Protein AF-W0FL57-F1 (afdb_monomer_lite)

Sequence (196 aa):
MKKQDIRNAYTAKVKELLNQGYTIYPDSMGGSQGEIAHIDLTDGKDIYRVLLNRDHRWERNEDGYIGDTITLTVGKAAPDTRIFGNWDDLVWNNRLEPCFQIEWAVLGKGRDPWYTDLEEGRRCQRIQFERYRRRNAGAHENASDALKSAALKWLKKQPKMKTCKLEDIETMIRVWSDAGKRHYEIVAKGKRYTIR

Organism: NCBI:txid1393469

pLDDT: mean 88.27, std 9.26, range [54.12, 98.56]

Structure (mmCIF, N/CA/C/O backbone):
data_AF-W0FL57-F1
#
_entry.id   AF-W0FL57-F1
#
loop_
_atom_site.group_PDB
_atom_site.id
_atom_site.type_symbol
_atom_site.label_atom_id
_atom_site.label_alt_id
_atom_site.label_comp_id
_atom_site.label_asym_id
_atom_site.label_entity_id
_atom_site.label_seq_id
_atom_site.pdbx_PDB_ins_code
_atom_site.Cartn_x
_atom_site.Cartn_y
_atom_site.Cartn_z
_atom_site.occupancy
_atom_site.B_iso_or_equiv
_atom_site.auth_seq_id
_atom_site.auth_comp_id
_atom_site.auth_asym_id
_atom_site.auth_atom_id
_atom_site.pdbx_PDB_model_num
ATOM 1 N N . MET A 1 1 ? 1.591 13.894 -1.048 1.00 93.88 1 MET A N 1
ATOM 2 C CA . MET A 1 1 ? 1.292 13.629 0.378 1.00 93.88 1 MET A CA 1
ATOM 3 C C . MET A 1 1 ? 2.558 13.237 1.132 1.00 93.88 1 MET A C 1
ATOM 5 O O . MET A 1 1 ? 3.493 12.696 0.542 1.00 93.88 1 MET A O 1
ATOM 9 N N . LYS A 1 2 ? 2.600 13.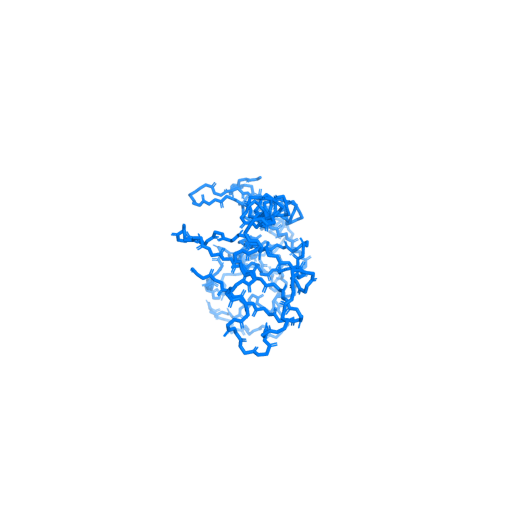507 2.435 1.00 94.25 2 LYS A N 1
ATOM 10 C CA . LYS A 1 2 ? 3.637 13.084 3.382 1.00 94.25 2 LYS A CA 1
ATOM 11 C C . LYS A 1 2 ? 3.087 12.019 4.331 1.00 94.25 2 LYS A C 1
ATOM 13 O O . LYS A 1 2 ? 1.884 11.797 4.421 1.00 94.25 2 LYS A O 1
ATOM 18 N N . LYS A 1 3 ? 3.980 11.380 5.094 1.00 93.56 3 LYS A N 1
ATOM 19 C CA . LYS A 1 3 ? 3.616 10.338 6.073 1.00 93.56 3 LYS A CA 1
ATOM 20 C C . LYS A 1 3 ? 2.554 10.812 7.078 1.00 93.56 3 LYS A C 1
ATOM 22 O O . LYS A 1 3 ? 1.743 10.010 7.531 1.00 93.56 3 LYS A O 1
ATOM 27 N N . GLN A 1 4 ? 2.557 12.102 7.423 1.00 95.62 4 GLN A N 1
ATOM 28 C CA . GLN A 1 4 ? 1.571 12.674 8.337 1.00 95.62 4 GLN A CA 1
ATOM 29 C C . GLN A 1 4 ? 0.150 12.672 7.758 1.00 95.62 4 GLN A C 1
ATOM 31 O O . GLN A 1 4 ? -0.790 12.435 8.507 1.00 95.62 4 GLN A O 1
ATOM 36 N N . ASP A 1 5 ? -0.013 12.832 6.445 1.00 97.12 5 ASP A N 1
ATOM 37 C CA . ASP A 1 5 ? -1.334 12.801 5.808 1.00 97.12 5 ASP A CA 1
ATOM 38 C C . ASP A 1 5 ? -1.970 11.409 5.930 1.00 97.12 5 ASP A C 1
ATOM 40 O O . ASP A 1 5 ? -3.141 11.285 6.275 1.00 97.12 5 ASP A O 1
ATOM 44 N N . ILE A 1 6 ? -1.171 10.350 5.751 1.00 97.31 6 ILE A N 1
ATOM 45 C CA . ILE A 1 6 ? -1.614 8.958 5.939 1.00 97.31 6 ILE A CA 1
ATOM 46 C C . ILE A 1 6 ? -2.000 8.704 7.402 1.00 97.31 6 ILE A C 1
ATOM 48 O O . ILE A 1 6 ? -3.034 8.097 7.673 1.00 97.31 6 ILE A O 1
ATOM 52 N N . ARG A 1 7 ? -1.210 9.206 8.365 1.00 97.38 7 ARG A N 1
ATOM 53 C CA . ARG A 1 7 ? -1.544 9.109 9.800 1.00 97.38 7 ARG A CA 1
ATOM 54 C C . ARG A 1 7 ? -2.865 9.801 10.121 1.00 97.38 7 ARG A C 1
ATOM 56 O O . ARG A 1 7 ? -3.662 9.264 10.890 1.00 97.38 7 ARG A O 1
ATOM 63 N N . ASN A 1 8 ? -3.096 10.971 9.533 1.00 98.19 8 ASN A N 1
ATOM 64 C CA . ASN A 1 8 ? -4.337 11.715 9.706 1.00 98.19 8 ASN A CA 1
ATOM 65 C C . ASN A 1 8 ? -5.521 10.937 9.112 1.00 98.19 8 ASN A C 1
ATOM 67 O O . ASN A 1 8 ? -6.537 10.807 9.786 1.00 98.19 8 ASN A O 1
ATOM 71 N N . ALA A 1 9 ? -5.372 10.359 7.913 1.00 98.19 9 ALA A N 1
ATOM 72 C CA . ALA A 1 9 ? -6.402 9.531 7.280 1.00 98.19 9 ALA A CA 1
ATOM 73 C C . ALA A 1 9 ? -6.749 8.287 8.117 1.00 98.19 9 ALA A C 1
ATOM 75 O O . ALA A 1 9 ? -7.925 8.022 8.366 1.00 98.19 9 ALA A O 1
ATOM 76 N N . TYR A 1 10 ? -5.734 7.575 8.618 1.00 98.38 10 TYR A N 1
ATOM 77 C CA . TYR A 1 10 ? -5.914 6.429 9.514 1.00 98.38 10 TYR A CA 1
ATOM 78 C C . TYR A 1 10 ? -6.664 6.829 10.791 1.00 98.38 10 TYR A C 1
ATOM 80 O O . TYR A 1 10 ? -7.699 6.257 11.124 1.00 98.38 10 TYR A O 1
ATOM 88 N N . THR A 1 11 ? -6.194 7.884 11.463 1.00 98.50 11 THR A N 1
ATOM 89 C CA . THR A 1 11 ? -6.810 8.393 12.699 1.00 98.50 11 THR A CA 1
ATOM 90 C C . THR A 1 11 ? -8.252 8.843 12.467 1.00 98.50 11 THR A C 1
ATOM 92 O O . THR A 1 11 ? -9.109 8.621 13.317 1.00 98.50 11 THR A O 1
ATOM 95 N N . ALA A 1 12 ? -8.535 9.473 11.325 1.00 98.44 12 ALA A N 1
ATOM 96 C CA . ALA A 1 12 ? -9.874 9.926 10.976 1.00 98.44 12 ALA A CA 1
ATOM 97 C C . ALA A 1 12 ? -10.853 8.755 10.819 1.00 98.44 12 ALA A C 1
ATOM 99 O O . ALA A 1 12 ? -11.955 8.837 11.351 1.00 98.44 12 ALA A O 1
ATOM 100 N N . LYS A 1 13 ? -10.448 7.652 10.169 1.00 98.19 13 LYS A N 1
ATOM 101 C CA . LYS A 1 13 ? -11.296 6.452 10.053 1.00 98.19 13 LYS A CA 1
ATOM 102 C C . LYS A 1 13 ? -11.574 5.793 11.401 1.00 98.19 13 LYS A C 1
ATOM 104 O O . LYS A 1 13 ? -12.709 5.415 11.663 1.00 98.19 13 LYS A O 1
ATOM 109 N N . VAL A 1 14 ? -10.574 5.717 12.280 1.00 98.31 14 VAL A N 1
ATOM 110 C CA . VAL A 1 14 ? -10.774 5.202 13.646 1.00 98.31 14 VAL A CA 1
ATOM 111 C C . VAL A 1 14 ? -11.763 6.088 14.411 1.00 98.31 14 VAL A C 1
ATOM 113 O O . VAL A 1 14 ? -12.727 5.588 14.980 1.00 98.31 14 VAL A O 1
ATOM 116 N N . LYS A 1 15 ? -11.571 7.415 14.380 1.00 98.56 15 LYS A N 1
ATOM 117 C CA . LYS A 1 15 ? -12.479 8.374 15.032 1.00 98.56 15 LYS A CA 1
ATOM 118 C C . LYS A 1 15 ? -13.904 8.294 14.499 1.00 98.56 15 LYS A C 1
ATOM 120 O O . LYS A 1 15 ? -14.840 8.433 15.273 1.00 98.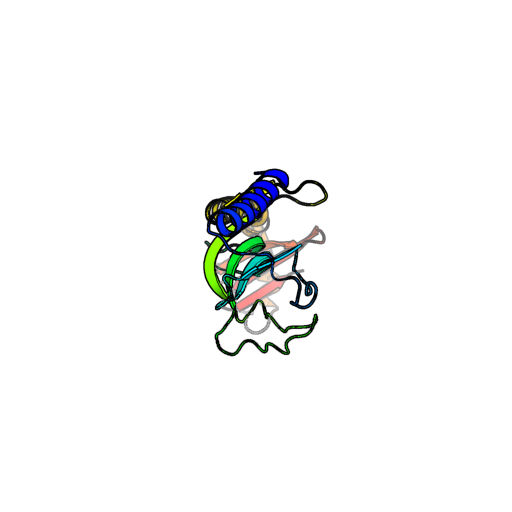56 15 LYS A O 1
ATOM 125 N N . GLU A 1 16 ? -14.069 8.095 13.199 1.00 98.31 16 GLU A N 1
ATOM 126 C CA . GLU A 1 16 ? -15.383 7.943 12.586 1.00 98.31 16 GLU A CA 1
ATOM 127 C C . GLU A 1 16 ? -16.149 6.753 13.167 1.00 98.31 16 GLU A C 1
ATOM 129 O O . GLU A 1 16 ? -17.287 6.937 13.588 1.00 98.31 16 GLU A O 1
ATOM 134 N N . LEU A 1 17 ? -15.524 5.576 13.264 1.00 98.19 17 LEU A N 1
ATOM 135 C CA . LEU A 1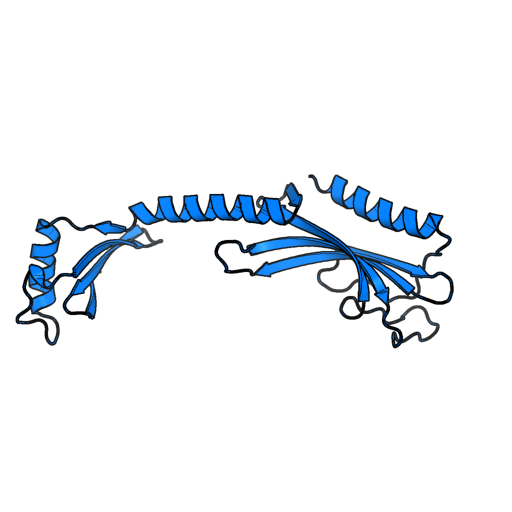 17 ? -16.160 4.393 13.854 1.00 98.19 17 LEU A CA 1
ATOM 136 C C . LEU A 1 17 ? -16.452 4.588 15.347 1.00 98.19 17 LEU A C 1
ATOM 138 O O . LEU A 1 17 ? -17.547 4.276 15.806 1.00 98.19 17 LEU A O 1
ATOM 142 N N . LEU A 1 18 ? -15.523 5.185 16.099 1.00 98.44 18 LEU A N 1
ATOM 143 C CA . LEU A 1 18 ? -15.759 5.515 17.510 1.00 98.44 18 LEU A CA 1
ATOM 144 C C . LEU A 1 18 ? -16.961 6.463 17.681 1.00 98.44 18 LEU A C 1
ATOM 146 O O . LEU A 1 18 ? -17.804 6.249 18.548 1.00 98.44 18 LEU A O 1
ATOM 150 N N . ASN A 1 19 ? -17.090 7.479 16.822 1.00 98.38 19 ASN A N 1
ATOM 151 C CA . ASN A 1 19 ? -18.228 8.404 16.839 1.00 98.38 19 ASN A CA 1
ATOM 152 C C . ASN A 1 19 ? -19.553 7.735 16.435 1.00 98.38 19 ASN A C 1
ATOM 154 O O . ASN A 1 19 ? -20.616 8.238 16.792 1.00 98.38 19 ASN A O 1
ATOM 158 N N . GLN A 1 20 ? -19.503 6.619 15.702 1.00 97.75 20 GLN A N 1
ATOM 159 C CA . GLN A 1 20 ? -20.671 5.791 15.381 1.00 97.75 20 GLN A CA 1
ATOM 160 C C . GLN A 1 20 ? -21.078 4.859 16.536 1.00 97.75 20 GLN A C 1
ATOM 162 O O . GLN A 1 20 ? -22.082 4.162 16.421 1.00 97.75 20 GLN A O 1
ATOM 167 N N . GLY A 1 21 ? -20.341 4.860 17.652 1.00 97.88 21 GLY A N 1
ATOM 168 C CA . GLY A 1 21 ? -20.656 4.077 18.849 1.00 97.88 21 GLY A CA 1
ATOM 169 C C . GLY A 1 21 ? -19.915 2.746 18.957 1.00 97.88 21 GLY A C 1
ATOM 170 O O . GLY A 1 21 ? -20.159 2.009 19.910 1.00 97.88 21 GLY A O 1
ATOM 171 N N . TYR A 1 22 ? -18.998 2.441 18.034 1.00 98.19 22 TYR A N 1
ATOM 172 C CA . TYR A 1 22 ? -18.126 1.278 18.179 1.00 98.19 22 TYR A CA 1
ATOM 173 C C . TYR A 1 22 ? -17.157 1.481 19.349 1.00 98.19 22 TYR A C 1
ATOM 175 O O . TYR A 1 22 ? -16.628 2.575 19.559 1.00 98.19 22 TYR A O 1
ATOM 183 N N . THR A 1 23 ? -16.864 0.411 20.079 1.00 97.81 23 THR A N 1
ATOM 184 C CA . THR A 1 23 ? -15.842 0.388 21.132 1.00 97.81 23 THR A CA 1
ATOM 185 C C . THR A 1 23 ? -14.594 -0.332 20.648 1.00 97.81 23 THR A C 1
ATOM 187 O O . THR A 1 23 ? -14.685 -1.232 19.818 1.00 97.81 23 THR A O 1
ATOM 190 N N . ILE A 1 24 ? -13.424 0.037 21.174 1.00 96.62 24 ILE A N 1
ATOM 191 C CA . ILE A 1 24 ? -12.174 -0.676 20.876 1.00 96.62 24 ILE A CA 1
ATOM 192 C C . ILE A 1 24 ? -12.311 -2.135 21.329 1.00 96.62 24 ILE A C 1
ATOM 194 O O . ILE A 1 24 ? -12.758 -2.388 22.445 1.00 96.62 24 ILE A O 1
ATOM 198 N N . TYR A 1 25 ? -11.906 -3.057 20.458 1.00 94.50 25 TYR A N 1
ATOM 199 C CA . TYR A 1 25 ? -11.821 -4.492 20.699 1.00 94.50 25 TYR A CA 1
ATOM 200 C C . TYR A 1 25 ? -10.343 -4.884 20.860 1.00 94.50 25 TYR A C 1
ATOM 202 O O . TYR A 1 25 ? -9.656 -5.105 19.864 1.00 94.50 25 TYR A O 1
ATOM 210 N N . PRO A 1 26 ? -9.801 -4.888 22.089 1.00 91.88 26 PRO A N 1
ATOM 211 C CA . PRO A 1 26 ? -8.380 -5.141 22.326 1.00 91.88 26 PRO A CA 1
ATOM 212 C C . PRO A 1 26 ? -8.015 -6.633 22.337 1.00 91.88 26 PRO A C 1
ATOM 214 O O . PRO A 1 26 ? -6.836 -6.952 22.452 1.00 91.88 26 PRO A O 1
ATOM 217 N N . ASP A 1 27 ? -9.003 -7.522 22.234 1.00 91.31 27 ASP A N 1
ATOM 218 C CA . ASP A 1 27 ? -8.848 -8.967 22.435 1.00 91.31 27 ASP A CA 1
ATOM 219 C C . ASP A 1 27 ? -8.216 -9.666 21.220 1.00 91.31 27 ASP A C 1
ATOM 221 O O . ASP A 1 27 ? -7.883 -10.844 21.283 1.00 91.31 27 ASP A O 1
ATOM 225 N N . SER A 1 28 ? -8.037 -8.961 20.098 1.00 87.50 28 SER A N 1
ATOM 226 C CA . SER A 1 28 ? -7.387 -9.505 18.907 1.00 87.50 28 SER A CA 1
ATOM 227 C C . SER A 1 28 ? -5.875 -9.651 19.091 1.00 87.50 28 SER A C 1
ATOM 229 O O . SER A 1 28 ? -5.225 -8.759 19.639 1.00 87.50 28 SER A O 1
ATOM 231 N N . MET A 1 29 ? -5.289 -10.699 18.508 1.00 85.75 29 MET A N 1
ATOM 232 C CA . MET A 1 29 ? -3.834 -10.863 18.450 1.00 85.75 29 MET A CA 1
ATOM 233 C C . MET A 1 29 ? -3.098 -9.621 17.917 1.00 85.75 29 MET A C 1
ATOM 235 O O . MET A 1 29 ? -3.583 -8.898 17.043 1.00 85.75 29 MET A O 1
ATOM 239 N N . GLY A 1 30 ? -1.860 -9.447 18.388 1.00 82.06 30 GLY A N 1
ATOM 240 C CA . GLY A 1 30 ? -0.948 -8.403 17.925 1.00 82.06 30 GLY A CA 1
ATOM 241 C C . GLY A 1 30 ? -0.609 -8.475 16.430 1.00 82.06 30 GLY A C 1
ATOM 242 O O . GLY A 1 30 ? -0.894 -9.450 15.734 1.00 82.06 30 GLY A O 1
ATOM 243 N N . GLY A 1 31 ? 0.019 -7.407 15.932 1.00 79.88 31 GLY A N 1
ATOM 244 C CA . GLY A 1 31 ? 0.239 -7.221 14.498 1.00 79.88 31 GLY A CA 1
ATOM 245 C C . GLY A 1 31 ? 1.106 -8.295 13.837 1.00 79.88 31 GLY A C 1
ATOM 246 O O . GLY A 1 31 ? 2.078 -8.790 14.412 1.00 79.88 31 GLY A O 1
ATOM 247 N N . SER A 1 32 ? 0.763 -8.623 12.592 1.00 81.25 32 SER A N 1
ATOM 248 C CA . SER A 1 32 ? 1.501 -9.550 11.731 1.00 81.25 32 SER A CA 1
ATOM 249 C C . SER A 1 32 ? 2.510 -8.842 10.809 1.00 81.25 32 SER A C 1
ATOM 251 O O . SER A 1 32 ? 2.545 -7.616 10.685 1.00 81.25 32 SER A O 1
ATOM 253 N N . GLN A 1 33 ? 3.388 -9.613 10.159 1.00 77.00 33 GLN A N 1
ATOM 254 C CA . GLN A 1 33 ? 4.420 -9.068 9.273 1.00 77.00 33 GLN A CA 1
ATOM 255 C C . GLN A 1 33 ? 3.806 -8.297 8.091 1.00 77.00 33 GLN A C 1
ATOM 257 O O . GLN A 1 33 ? 2.973 -8.824 7.362 1.00 77.00 33 GLN A O 1
ATOM 262 N N . GLY A 1 34 ? 4.288 -7.070 7.866 1.00 80.81 34 GLY A N 1
ATOM 263 C CA . GLY A 1 34 ? 3.798 -6.168 6.812 1.00 80.81 34 GLY A CA 1
ATOM 264 C C . GLY A 1 34 ? 2.825 -5.111 7.332 1.00 80.81 34 GLY A C 1
ATOM 265 O O . GLY A 1 34 ? 2.770 -4.008 6.779 1.00 80.81 34 GLY A O 1
ATOM 266 N N . GLU A 1 35 ? 2.163 -5.386 8.458 1.00 92.31 35 GLU A N 1
ATOM 267 C CA . GLU A 1 35 ? 1.302 -4.411 9.113 1.00 92.31 35 GLU A CA 1
ATOM 268 C C . GLU A 1 35 ? 2.107 -3.218 9.624 1.00 92.31 35 GLU A C 1
ATOM 270 O O . GLU A 1 35 ? 3.168 -3.349 10.239 1.00 92.31 35 GLU A O 1
ATOM 275 N N . ILE A 1 36 ? 1.573 -2.025 9.381 1.00 94.69 36 ILE A N 1
ATOM 276 C CA . ILE A 1 36 ? 2.069 -0.795 9.995 1.00 94.69 36 ILE A CA 1
ATOM 277 C C . ILE A 1 36 ? 1.322 -0.544 11.303 1.00 94.69 36 ILE A C 1
ATOM 279 O O . ILE A 1 36 ? 1.940 -0.147 12.289 1.00 94.69 36 ILE A O 1
ATOM 283 N N . ALA A 1 37 ? 0.001 -0.722 11.289 1.00 95.44 37 ALA A N 1
ATOM 284 C CA . ALA A 1 37 ? -0.869 -0.595 12.450 1.00 95.44 37 ALA A CA 1
ATOM 285 C C . ALA A 1 37 ? -2.225 -1.247 12.162 1.00 95.44 37 ALA A C 1
ATOM 287 O O . ALA A 1 37 ? -2.679 -1.232 11.017 1.00 95.44 37 ALA A O 1
ATOM 288 N N . HIS A 1 38 ? -2.901 -1.720 13.202 1.00 95.88 38 HIS A N 1
ATOM 289 C CA . HIS A 1 38 ? -4.331 -1.987 13.156 1.00 95.88 38 HIS A CA 1
ATOM 290 C C . HIS A 1 38 ? -4.998 -1.563 14.470 1.00 95.88 38 HIS A C 1
ATOM 292 O O . HIS A 1 38 ? -4.329 -1.429 15.497 1.00 95.88 38 HIS A O 1
ATOM 298 N N . ILE A 1 39 ? -6.305 -1.315 14.417 1.00 96.06 39 ILE A N 1
ATOM 299 C CA . ILE A 1 39 ? -7.190 -1.178 15.577 1.00 96.06 39 ILE A CA 1
ATOM 300 C C . ILE A 1 39 ? -8.473 -1.925 15.240 1.00 96.06 39 ILE A C 1
ATOM 302 O O . ILE A 1 39 ? -9.093 -1.641 14.210 1.00 96.06 39 ILE A O 1
ATOM 306 N N . ASP A 1 40 ? -8.871 -2.823 16.130 1.00 95.94 40 ASP A N 1
ATOM 307 C CA . ASP A 1 40 ? -10.136 -3.534 16.030 1.00 95.94 40 ASP A CA 1
ATOM 308 C C . ASP A 1 40 ? -11.188 -2.829 16.874 1.00 95.94 40 ASP A C 1
ATOM 310 O O . ASP A 1 40 ? -10.905 -2.295 17.951 1.00 95.94 40 ASP A O 1
ATOM 314 N N . LEU A 1 41 ? -12.404 -2.770 16.346 1.00 97.00 41 LEU A N 1
ATOM 315 C CA . LEU A 1 41 ? -13.552 -2.154 16.986 1.00 97.00 41 LEU A CA 1
ATOM 316 C C . LEU A 1 41 ? -14.772 -3.062 16.855 1.00 97.00 41 LEU A C 1
ATOM 318 O O . LEU A 1 41 ? -14.899 -3.798 15.881 1.00 97.00 41 LEU A O 1
ATOM 322 N N . THR A 1 42 ? -15.692 -2.981 17.808 1.00 95.44 42 THR A N 1
ATOM 323 C CA . THR A 1 42 ? -16.929 -3.764 17.802 1.00 95.44 42 THR A CA 1
ATOM 324 C C . THR A 1 42 ? -18.131 -2.931 18.227 1.00 95.44 42 THR A C 1
ATOM 326 O O . THR A 1 42 ? -18.005 -1.995 19.015 1.00 95.44 42 THR A O 1
ATOM 329 N N . ASP A 1 43 ? -19.299 -3.278 17.700 1.00 95.19 43 ASP A N 1
ATOM 330 C CA . ASP A 1 43 ? -20.613 -2.813 18.156 1.00 95.19 43 ASP A CA 1
ATOM 331 C C . ASP A 1 43 ? -21.287 -3.828 19.110 1.00 95.19 43 ASP A C 1
ATOM 333 O O . ASP A 1 43 ? -22.468 -3.704 19.437 1.00 95.19 43 ASP A O 1
ATOM 337 N N . GLY A 1 44 ? -20.545 -4.859 19.533 1.00 91.56 44 GLY A N 1
ATOM 338 C CA . GLY A 1 44 ? -21.030 -5.993 20.320 1.00 91.56 44 GLY A CA 1
ATOM 339 C C . GLY A 1 44 ? -21.575 -7.157 19.485 1.00 91.56 44 GLY A C 1
ATOM 340 O O . GLY A 1 44 ? -21.944 -8.180 20.060 1.00 91.56 44 GLY A O 1
ATOM 341 N N . LYS A 1 45 ? -21.637 -7.029 18.153 1.00 91.19 45 LYS A N 1
ATOM 342 C CA . LYS A 1 45 ? -22.071 -8.094 17.232 1.00 91.19 45 LYS A CA 1
ATOM 343 C C . LYS A 1 45 ? -20.981 -8.462 16.241 1.00 91.19 45 LYS A C 1
ATOM 345 O O . LYS A 1 45 ? -20.669 -9.637 16.084 1.00 91.19 45 LYS A O 1
ATOM 350 N N . ASP A 1 46 ? -20.422 -7.456 15.584 1.00 93.31 46 ASP A N 1
ATOM 351 C CA . ASP A 1 46 ? -19.420 -7.605 14.542 1.00 93.31 46 ASP A CA 1
ATOM 352 C C . ASP A 1 46 ? -18.098 -6.970 14.980 1.00 93.31 46 ASP A C 1
ATOM 354 O O . ASP A 1 46 ? -18.070 -6.021 15.768 1.00 93.31 46 ASP A O 1
ATOM 358 N N . ILE A 1 47 ? -16.989 -7.480 14.445 1.00 95.00 47 ILE A N 1
ATOM 359 C CA . ILE A 1 47 ? -15.663 -6.879 14.612 1.00 95.00 47 ILE A CA 1
ATOM 360 C C . ILE A 1 47 ? -15.262 -6.233 13.291 1.00 95.00 47 ILE A C 1
ATOM 362 O O . ILE A 1 47 ? -15.303 -6.865 12.236 1.00 95.00 47 ILE A O 1
ATOM 366 N N . TYR A 1 48 ? -14.849 -4.976 13.357 1.00 96.81 48 TYR A N 1
ATOM 367 C CA . TYR A 1 48 ? -14.291 -4.220 12.250 1.00 96.81 48 TYR A CA 1
ATOM 368 C C . TYR A 1 48 ? -12.836 -3.893 12.545 1.00 96.81 48 TYR A C 1
ATOM 370 O O . TYR A 1 48 ? -12.519 -3.313 13.581 1.00 96.81 48 TYR A O 1
ATOM 378 N N . ARG A 1 49 ? -11.956 -4.211 11.600 1.00 96.56 49 ARG A N 1
ATOM 379 C CA . ARG A 1 49 ? -10.537 -3.878 11.667 1.00 96.56 49 ARG A CA 1
ATOM 380 C C . ARG A 1 49 ? -10.252 -2.665 10.795 1.00 96.56 49 ARG A C 1
ATOM 382 O O . ARG A 1 49 ? -10.497 -2.692 9.587 1.00 96.56 49 ARG A O 1
ATOM 389 N N . VAL A 1 50 ? -9.683 -1.619 11.392 1.00 97.81 50 VAL A N 1
ATOM 390 C CA . VAL A 1 50 ? -9.032 -0.526 10.660 1.00 97.81 50 VAL A CA 1
ATOM 391 C C . VAL A 1 50 ? -7.562 -0.891 10.517 1.00 97.81 50 VAL A C 1
ATOM 393 O O . VAL A 1 50 ? -6.805 -0.812 11.478 1.00 97.81 50 VAL A O 1
ATOM 396 N N . LEU A 1 51 ? -7.158 -1.311 9.323 1.00 97.00 51 LEU A N 1
ATOM 397 C CA . LEU A 1 51 ? -5.826 -1.823 9.014 1.00 97.00 51 LEU A CA 1
ATOM 398 C C . LEU A 1 51 ? -5.048 -0.828 8.155 1.00 97.00 51 LEU A C 1
ATOM 400 O O . LEU A 1 51 ? -5.516 -0.407 7.100 1.00 97.00 51 LEU A O 1
ATOM 404 N N . LEU A 1 52 ? -3.822 -0.518 8.568 1.00 97.31 52 LEU A N 1
ATOM 405 C CA . LEU A 1 52 ? -2.817 0.140 7.746 1.00 97.31 52 LEU A CA 1
ATOM 406 C C . LEU A 1 52 ? -1.710 -0.864 7.420 1.00 97.31 52 LEU A C 1
ATOM 408 O O . LEU A 1 52 ? -0.953 -1.276 8.301 1.00 97.31 52 LEU A O 1
ATOM 412 N N . ASN A 1 53 ? -1.596 -1.235 6.150 1.00 95.50 53 ASN A N 1
ATOM 413 C CA . ASN A 1 53 ? -0.663 -2.255 5.684 1.00 95.50 53 ASN A CA 1
ATOM 414 C C . ASN A 1 53 ? 0.348 -1.684 4.684 1.00 95.50 53 ASN A C 1
ATOM 416 O O . ASN A 1 53 ? 0.046 -0.731 3.961 1.00 95.50 53 ASN A O 1
ATOM 420 N N . ARG A 1 54 ? 1.540 -2.283 4.625 1.00 93.62 54 ARG A N 1
ATOM 421 C CA . ARG A 1 54 ? 2.499 -2.080 3.536 1.00 93.62 54 ARG A CA 1
ATOM 422 C C . ARG A 1 54 ? 2.517 -3.308 2.640 1.00 93.62 54 ARG A C 1
ATOM 424 O O . ARG A 1 54 ? 2.640 -4.422 3.134 1.00 93.62 54 ARG A O 1
ATOM 431 N N . ASP A 1 55 ? 2.518 -3.080 1.334 1.00 92.56 55 ASP A N 1
ATOM 432 C CA . ASP A 1 55 ? 2.695 -4.143 0.346 1.00 92.56 55 ASP A CA 1
ATOM 433 C C . ASP A 1 55 ? 3.613 -3.698 -0.801 1.00 92.56 55 ASP A C 1
ATOM 435 O O . ASP A 1 55 ? 3.865 -2.503 -0.979 1.00 92.56 55 ASP A O 1
ATOM 439 N N . HIS A 1 56 ? 4.114 -4.652 -1.583 1.00 92.50 56 HIS A N 1
ATOM 440 C CA . HIS A 1 56 ? 4.880 -4.410 -2.798 1.00 92.50 56 HIS A CA 1
ATOM 441 C C . HIS A 1 56 ? 4.126 -4.934 -4.016 1.00 92.50 56 HIS A C 1
ATOM 443 O O . HIS A 1 56 ? 3.966 -6.139 -4.216 1.00 92.50 56 HIS A O 1
ATOM 449 N N . ARG A 1 57 ? 3.705 -4.015 -4.881 1.00 92.88 57 ARG A N 1
ATOM 450 C CA . ARG A 1 57 ? 2.933 -4.340 -6.074 1.00 92.88 57 ARG A CA 1
ATOM 451 C C . ARG A 1 57 ? 3.851 -4.709 -7.241 1.00 92.88 57 ARG A C 1
ATOM 453 O O . ARG A 1 57 ? 4.904 -4.105 -7.428 1.00 92.88 57 ARG A O 1
ATOM 460 N N . TRP A 1 58 ? 3.423 -5.691 -8.037 1.00 92.88 58 TRP A N 1
ATOM 461 C CA . TRP A 1 58 ? 4.175 -6.266 -9.162 1.00 92.88 58 TRP A CA 1
ATOM 462 C C . TRP A 1 58 ? 3.369 -6.283 -10.475 1.00 92.88 58 TRP A C 1
ATOM 464 O O . TRP A 1 58 ? 3.330 -7.291 -11.181 1.00 92.88 58 TRP A O 1
ATOM 474 N N . GLU A 1 59 ? 2.718 -5.178 -10.839 1.00 92.25 59 GLU A N 1
ATOM 475 C CA . GLU A 1 59 ? 1.984 -5.089 -12.110 1.00 92.25 59 GLU A CA 1
ATOM 476 C C . GLU A 1 59 ? 2.955 -4.790 -13.264 1.00 92.25 59 GLU A C 1
ATOM 478 O O . GLU A 1 59 ? 3.403 -3.662 -13.439 1.00 92.25 59 GLU A O 1
ATOM 483 N N . ARG A 1 60 ? 3.297 -5.804 -14.069 1.00 83.12 60 ARG A N 1
ATOM 484 C CA . ARG A 1 60 ? 4.304 -5.693 -15.150 1.00 83.12 60 ARG A CA 1
ATOM 485 C C . ARG A 1 60 ? 3.778 -5.123 -16.473 1.00 83.12 60 ARG A C 1
ATOM 487 O O . ARG A 1 60 ? 4.505 -5.096 -17.464 1.00 83.12 60 ARG A O 1
ATOM 494 N N . ASN A 1 61 ? 2.517 -4.724 -16.496 1.00 82.75 61 ASN A N 1
ATOM 495 C CA . ASN A 1 61 ? 1.814 -4.219 -17.668 1.00 82.75 61 ASN A CA 1
ATOM 496 C C . ASN A 1 61 ? 2.327 -2.806 -18.007 1.00 82.75 61 ASN A C 1
ATOM 498 O O . ASN A 1 61 ? 2.884 -2.136 -17.141 1.00 82.75 61 ASN A O 1
ATOM 502 N N . GLU A 1 62 ? 2.092 -2.313 -19.227 1.00 74.81 62 GLU A N 1
ATOM 503 C CA . GLU A 1 62 ? 2.530 -0.960 -19.631 1.00 74.81 62 GLU A CA 1
ATOM 504 C C . GLU A 1 62 ? 1.923 0.157 -18.758 1.00 74.81 62 GLU A C 1
ATOM 506 O O . GLU A 1 62 ? 2.598 1.143 -18.466 1.00 74.81 62 GLU A O 1
ATOM 511 N N . ASP A 1 63 ? 0.701 -0.052 -18.256 1.00 80.94 63 ASP A N 1
ATOM 512 C CA . ASP A 1 63 ? 0.009 0.842 -17.313 1.00 80.94 63 ASP A CA 1
ATOM 513 C C . ASP A 1 63 ? 0.037 0.341 -15.854 1.00 80.94 63 ASP A C 1
ATOM 515 O O . ASP A 1 63 ? -0.715 0.818 -15.002 1.00 80.94 63 ASP A O 1
ATOM 519 N N . GLY A 1 64 ? 0.872 -0.656 -15.556 1.00 87.31 64 GLY A N 1
ATOM 520 C CA . GLY A 1 64 ? 0.988 -1.239 -14.223 1.00 87.31 64 GLY A CA 1
ATOM 521 C C . GLY A 1 64 ? 1.781 -0.372 -13.245 1.00 87.31 64 GLY A C 1
ATOM 522 O O . GLY A 1 64 ? 2.580 0.480 -13.638 1.00 87.31 64 GLY A O 1
ATOM 523 N N . TYR A 1 65 ? 1.573 -0.620 -11.950 1.00 92.31 65 TYR A N 1
ATOM 524 C CA . TYR A 1 65 ? 2.452 -0.148 -10.887 1.00 92.31 65 TYR A CA 1
ATOM 525 C C . TYR A 1 65 ? 3.390 -1.252 -10.355 1.00 92.31 65 TYR A C 1
ATOM 527 O O . TYR A 1 65 ? 2.937 -2.297 -9.882 1.00 92.31 65 TYR A O 1
ATOM 535 N N . ILE A 1 66 ? 4.702 -1.002 -10.371 1.00 92.56 66 ILE A N 1
ATOM 536 C CA . ILE A 1 66 ? 5.726 -1.796 -9.677 1.00 92.56 66 ILE A CA 1
ATOM 537 C C . ILE A 1 66 ? 6.387 -0.919 -8.619 1.00 92.56 66 ILE A C 1
ATOM 539 O O . ILE A 1 66 ? 7.132 0.004 -8.963 1.00 92.56 66 ILE A O 1
ATOM 543 N N . GLY A 1 67 ? 6.147 -1.233 -7.350 1.00 92.62 67 GLY A N 1
ATOM 544 C CA . GLY A 1 67 ? 6.688 -0.482 -6.226 1.00 92.62 67 GLY A CA 1
ATOM 545 C C . GLY A 1 67 ? 5.937 -0.724 -4.924 1.00 92.62 67 GLY A C 1
ATOM 546 O O . GLY A 1 67 ? 4.927 -1.428 -4.877 1.00 92.62 67 GLY A O 1
ATOM 547 N N . ASP A 1 68 ? 6.434 -0.099 -3.860 1.00 94.12 68 ASP A N 1
ATOM 548 C CA . ASP A 1 68 ? 5.794 -0.159 -2.550 1.00 94.12 68 ASP A CA 1
ATOM 549 C C . ASP A 1 68 ? 4.477 0.631 -2.555 1.00 94.12 68 ASP A C 1
ATOM 551 O O . ASP A 1 68 ? 4.338 1.672 -3.213 1.00 94.12 68 ASP A O 1
ATOM 555 N N . THR A 1 69 ? 3.523 0.140 -1.774 1.00 95.62 69 THR A N 1
ATOM 556 C CA . THR A 1 69 ? 2.209 0.738 -1.542 1.00 95.62 69 THR A CA 1
ATOM 557 C C . THR A 1 69 ? 1.886 0.732 -0.054 1.00 95.62 69 THR A C 1
ATOM 559 O O . THR A 1 69 ? 2.353 -0.129 0.697 1.00 95.62 69 THR A O 1
ATOM 562 N N . ILE A 1 70 ? 1.100 1.715 0.377 1.00 96.25 70 ILE A N 1
ATOM 563 C CA . ILE A 1 70 ? 0.449 1.720 1.685 1.00 96.25 70 ILE A CA 1
ATOM 564 C C . ILE A 1 70 ? -1.052 1.647 1.453 1.00 96.25 70 ILE A C 1
ATOM 566 O O . ILE A 1 70 ? -1.583 2.448 0.686 1.00 96.25 70 ILE A O 1
ATOM 570 N N . THR A 1 71 ? -1.727 0.749 2.159 1.00 96.94 71 THR A N 1
ATOM 571 C CA . THR A 1 71 ? -3.174 0.570 2.038 1.00 96.94 71 THR A CA 1
ATOM 572 C C . THR A 1 71 ? -3.835 0.764 3.389 1.00 96.94 71 THR A C 1
ATOM 574 O O . THR A 1 71 ? -3.427 0.153 4.378 1.00 96.94 71 THR A O 1
ATOM 577 N N . LEU A 1 72 ? -4.850 1.625 3.425 1.00 97.88 72 LEU A N 1
ATOM 578 C CA . LEU A 1 72 ? -5.789 1.742 4.531 1.00 97.88 72 LEU A CA 1
ATOM 579 C C . LEU A 1 72 ? -7.049 0.966 4.173 1.00 97.88 72 LEU A C 1
ATOM 581 O O . LEU A 1 72 ? -7.738 1.341 3.229 1.00 97.88 72 LEU A O 1
ATOM 585 N N . THR A 1 73 ? -7.363 -0.061 4.948 1.00 97.94 73 THR A N 1
ATOM 586 C CA . THR A 1 73 ? -8.580 -0.859 4.802 1.00 97.94 73 THR A CA 1
ATOM 587 C C . THR A 1 73 ? -9.411 -0.730 6.071 1.00 97.94 73 THR A C 1
ATOM 589 O O . THR A 1 73 ? -8.879 -0.871 7.169 1.00 97.94 73 THR A O 1
ATOM 592 N N . VAL A 1 74 ? -10.713 -0.495 5.935 1.00 98.12 74 VAL A N 1
ATOM 593 C CA . VAL A 1 74 ? -11.681 -0.862 6.975 1.00 98.12 74 VAL A CA 1
ATOM 594 C C . VAL A 1 74 ? -12.387 -2.104 6.470 1.00 98.12 74 VAL A C 1
ATOM 596 O O . VAL A 1 74 ? -12.909 -2.108 5.352 1.00 98.12 74 VAL A O 1
ATOM 599 N N . GLY A 1 75 ? -12.351 -3.170 7.257 1.00 97.25 75 GLY A N 1
ATOM 600 C CA . GLY A 1 75 ? -12.962 -4.429 6.868 1.00 97.25 75 GLY A CA 1
ATOM 601 C C . GLY A 1 75 ? -13.651 -5.110 8.032 1.00 97.25 75 GLY A C 1
ATOM 602 O O . GLY A 1 75 ? -13.173 -5.058 9.164 1.00 97.25 75 GLY A O 1
ATOM 603 N N . LYS A 1 76 ? -14.781 -5.742 7.732 1.00 96.69 76 LYS A N 1
ATOM 604 C CA . LYS A 1 76 ? -15.518 -6.572 8.676 1.00 96.69 76 LYS A CA 1
ATOM 605 C C . LYS A 1 76 ? -14.827 -7.929 8.786 1.00 96.69 76 LYS A C 1
ATOM 607 O O . LYS A 1 76 ? -14.482 -8.531 7.771 1.00 96.69 76 LYS A O 1
ATOM 612 N N . ALA A 1 77 ? -14.603 -8.404 10.004 1.00 93.81 77 ALA A N 1
ATOM 613 C CA . ALA A 1 77 ? -14.079 -9.739 10.242 1.00 93.81 77 ALA A CA 1
ATOM 614 C C . ALA A 1 77 ? -15.068 -10.791 9.713 1.00 93.81 77 ALA A C 1
ATOM 616 O O . ALA A 1 77 ? -16.283 -10.633 9.847 1.00 93.81 77 ALA A O 1
ATOM 617 N N . ALA A 1 78 ? -14.556 -11.858 9.093 1.00 89.81 78 ALA A N 1
ATOM 618 C CA . ALA A 1 78 ? -15.400 -12.915 8.543 1.00 89.81 78 ALA A CA 1
ATOM 619 C C . ALA A 1 78 ? -16.347 -13.498 9.616 1.00 89.81 78 ALA A C 1
ATOM 621 O O . ALA A 1 78 ? -15.945 -13.598 10.778 1.00 89.81 78 ALA A O 1
ATOM 622 N N . PRO A 1 79 ? -17.563 -13.951 9.257 1.00 84.50 79 PRO A N 1
ATOM 623 C CA . PRO A 1 79 ? -18.515 -14.500 10.228 1.00 84.50 79 PRO A CA 1
ATOM 624 C C . PRO A 1 79 ? -17.991 -15.705 11.021 1.00 84.50 79 PRO A C 1
ATOM 626 O O . PRO A 1 79 ? -18.452 -15.968 12.125 1.00 84.50 79 PRO A O 1
ATOM 629 N N . ASP A 1 80 ? -17.033 -16.446 10.466 1.00 83.38 80 ASP A N 1
ATOM 630 C CA . ASP A 1 80 ? -16.382 -17.592 11.102 1.00 83.38 80 ASP A CA 1
ATOM 631 C C . ASP A 1 80 ? -15.040 -17.227 11.765 1.00 83.38 80 ASP A C 1
ATOM 633 O O . ASP A 1 80 ? -14.192 -18.093 12.006 1.00 83.38 80 ASP A O 1
ATOM 637 N N . THR A 1 81 ? -14.823 -15.938 12.044 1.00 84.00 81 THR A N 1
ATOM 638 C CA . THR A 1 81 ? -13.701 -15.474 12.861 1.00 84.00 81 THR A CA 1
ATOM 639 C C . THR A 1 81 ? -13.752 -16.176 14.210 1.00 84.00 81 THR A C 1
ATOM 641 O O . THR A 1 81 ? -14.784 -16.225 14.880 1.00 84.00 81 THR A O 1
ATOM 644 N N . ARG A 1 82 ? -12.625 -16.773 14.598 1.00 77.56 82 ARG A N 1
ATOM 645 C CA . ARG A 1 82 ? -12.552 -17.577 15.811 1.00 77.56 82 ARG A CA 1
ATOM 646 C C . ARG A 1 82 ? -12.392 -16.660 17.017 1.00 77.56 82 AR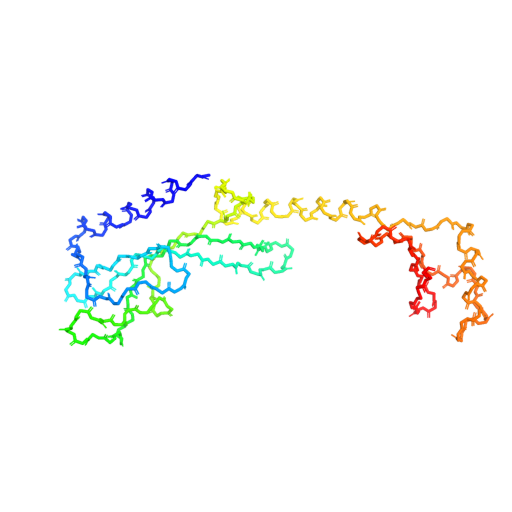G A C 1
ATOM 648 O O . ARG A 1 82 ? -11.304 -16.134 17.238 1.00 77.56 82 ARG A O 1
ATOM 655 N N . ILE A 1 83 ? -13.483 -16.516 17.761 1.00 83.25 83 ILE A N 1
ATOM 656 C CA . ILE A 1 83 ? -13.558 -15.796 19.031 1.00 83.25 83 ILE A CA 1
ATOM 657 C C . ILE A 1 83 ? -13.508 -16.826 20.157 1.00 83.25 83 ILE A C 1
ATOM 659 O O . ILE A 1 83 ? -14.372 -17.697 20.269 1.00 83.25 83 ILE A O 1
ATOM 663 N N . PHE A 1 84 ? -12.449 -16.772 20.949 1.00 77.06 84 PHE A N 1
ATOM 664 C CA . PHE A 1 84 ? -12.193 -17.621 22.103 1.00 77.06 84 PHE A CA 1
ATOM 665 C C . PHE A 1 84 ? -12.716 -17.013 23.404 1.00 77.06 84 PHE A C 1
ATOM 667 O O . PHE A 1 84 ? -12.808 -17.730 24.401 1.00 77.06 84 PHE A O 1
ATOM 674 N N . GLY A 1 85 ? -13.049 -15.717 23.404 1.00 79.56 85 GLY A N 1
ATOM 675 C CA . GLY A 1 85 ? -13.436 -14.991 24.616 1.00 79.56 85 GLY A CA 1
ATOM 676 C C . GLY A 1 85 ? -12.258 -14.797 25.575 1.00 79.56 85 GLY A C 1
ATOM 677 O O . GLY A 1 85 ? -12.447 -14.770 26.791 1.00 79.56 85 GLY A O 1
ATOM 678 N N . ASN A 1 86 ? -11.042 -14.733 25.030 1.00 83.00 86 ASN A N 1
ATOM 679 C CA . ASN A 1 86 ? -9.809 -14.416 25.740 1.00 83.00 86 ASN A CA 1
ATOM 680 C C . ASN A 1 86 ? -9.071 -13.287 25.001 1.00 83.00 86 ASN A C 1
ATOM 682 O O . ASN A 1 86 ? -9.528 -12.819 23.969 1.00 83.00 86 ASN A O 1
ATOM 686 N N . TRP A 1 87 ? -7.919 -12.865 25.516 1.00 84.00 87 TRP A N 1
ATOM 687 C CA . TRP A 1 87 ? -7.141 -11.751 24.963 1.00 84.00 87 TRP A CA 1
ATOM 688 C C . TRP A 1 87 ? -6.326 -12.102 23.693 1.00 84.00 87 TRP A C 1
ATOM 690 O O . TRP A 1 87 ? -5.382 -11.382 23.377 1.00 84.00 87 TRP A O 1
ATOM 700 N N . ASP A 1 88 ? -6.641 -13.208 22.999 1.00 83.75 88 ASP A N 1
ATOM 701 C CA . ASP A 1 88 ? -5.857 -13.767 21.881 1.00 83.75 88 ASP A CA 1
ATOM 702 C C . ASP A 1 88 ? -6.727 -14.199 20.671 1.00 83.75 88 ASP A C 1
ATOM 704 O O . ASP A 1 88 ? -6.451 -15.196 19.989 1.00 83.75 88 ASP A O 1
ATOM 708 N N . ASP A 1 89 ? -7.795 -13.462 20.374 1.00 86.44 89 ASP A N 1
ATOM 709 C CA . ASP A 1 89 ? -8.703 -13.754 19.263 1.00 86.44 89 ASP A CA 1
ATOM 710 C C . ASP A 1 89 ? -8.063 -13.573 17.879 1.00 86.44 89 ASP A C 1
ATOM 712 O O . ASP A 1 89 ? -7.243 -12.683 17.627 1.00 86.44 89 ASP A O 1
ATOM 716 N N . LEU A 1 90 ? -8.464 -14.427 16.928 1.00 86.38 90 LEU A N 1
ATOM 717 C CA . LEU A 1 90 ? -7.790 -14.560 15.630 1.00 86.38 90 LEU A CA 1
ATOM 718 C C . LEU A 1 90 ? -8.509 -13.789 14.520 1.00 86.38 90 LEU A C 1
ATOM 720 O O . LEU A 1 90 ? -9.134 -14.383 13.635 1.00 86.38 90 LEU A O 1
ATOM 724 N N . VAL A 1 91 ? -8.381 -12.465 14.533 1.00 89.75 91 VAL A N 1
ATOM 725 C CA . VAL A 1 91 ? -8.833 -11.613 13.425 1.00 89.75 91 VAL A CA 1
ATOM 726 C C . VAL A 1 91 ? -7.749 -11.579 12.341 1.00 89.75 91 VAL A C 1
ATOM 728 O O . VAL A 1 91 ? -6.678 -10.997 12.513 1.00 89.75 91 VAL A O 1
ATOM 731 N N . TRP A 1 92 ? -8.012 -12.229 11.206 1.00 89.56 92 TRP A N 1
ATOM 732 C CA . TRP A 1 92 ? -7.046 -12.366 10.111 1.00 89.56 92 TRP A CA 1
ATOM 733 C C . TRP A 1 92 ? -7.267 -11.324 9.011 1.00 89.56 92 TRP A C 1
ATOM 735 O O . TRP A 1 92 ? -8.352 -11.240 8.438 1.00 89.56 92 TRP A O 1
ATOM 745 N N . ASN A 1 93 ? -6.212 -10.600 8.624 1.00 91.38 93 ASN A N 1
ATOM 746 C CA . ASN A 1 93 ? -6.295 -9.539 7.607 1.00 91.38 93 ASN A CA 1
ATOM 747 C C . ASN A 1 93 ? -6.790 -10.024 6.236 1.00 91.38 93 ASN A C 1
ATOM 749 O O . ASN A 1 93 ? -7.531 -9.318 5.561 1.00 91.38 93 ASN A O 1
ATOM 753 N N . ASN A 1 94 ? -6.396 -11.230 5.818 1.00 90.44 94 ASN A N 1
ATOM 754 C CA . ASN A 1 94 ? -6.822 -11.831 4.548 1.00 90.44 94 ASN A CA 1
ATOM 755 C C . ASN A 1 94 ? -8.259 -12.379 4.582 1.00 90.44 94 ASN A C 1
ATOM 757 O O . ASN A 1 94 ? -8.740 -12.881 3.568 1.00 90.44 94 ASN A O 1
ATOM 761 N N . ARG A 1 95 ? -8.925 -12.313 5.739 1.00 90.94 95 ARG A N 1
ATOM 762 C CA . ARG A 1 95 ? -10.320 -12.715 5.939 1.00 90.94 95 ARG A CA 1
ATOM 763 C C . ARG A 1 95 ? -11.231 -11.527 6.243 1.00 90.94 95 ARG A C 1
ATOM 765 O O . ARG A 1 95 ? -12.369 -11.729 6.652 1.00 90.94 95 ARG A O 1
ATOM 772 N N . LEU A 1 96 ? -10.736 -10.305 6.073 1.00 92.88 96 LEU A N 1
ATOM 773 C CA . LEU A 1 96 ? -11.563 -9.114 6.174 1.00 92.88 96 LEU A CA 1
ATOM 774 C C . LEU A 1 96 ? -12.397 -8.962 4.904 1.00 92.88 96 LEU A C 1
ATOM 776 O O . LEU A 1 96 ? -11.851 -8.987 3.802 1.00 92.88 96 LEU A O 1
ATOM 780 N N . GLU A 1 97 ? -13.697 -8.749 5.060 1.00 95.12 97 GLU A N 1
ATOM 781 C CA . GLU A 1 97 ? -14.563 -8.245 3.999 1.00 95.12 97 GLU A CA 1
ATOM 782 C C . GLU A 1 97 ? -14.398 -6.715 3.929 1.00 95.12 97 GLU A C 1
ATOM 784 O O . GLU A 1 97 ? -14.815 -6.018 4.862 1.00 95.12 97 GLU A O 1
ATOM 789 N N . PRO A 1 98 ? -13.749 -6.156 2.887 1.00 95.38 98 PRO A N 1
ATOM 790 C CA . PRO A 1 98 ? -13.455 -4.728 2.843 1.00 95.38 98 PRO A CA 1
ATOM 791 C C . PRO A 1 98 ? -14.733 -3.915 2.623 1.00 95.38 98 PRO A C 1
ATOM 793 O O . PRO A 1 98 ? -15.406 -4.074 1.607 1.00 95.38 98 PRO A O 1
ATOM 796 N N . CYS A 1 99 ? -15.036 -2.993 3.536 1.00 95.62 99 CYS A N 1
ATOM 797 C CA . CYS A 1 99 ? -16.115 -2.016 3.366 1.00 95.62 99 CYS A CA 1
ATOM 798 C C . CYS A 1 99 ? -15.592 -0.637 2.936 1.00 95.62 99 CYS A C 1
ATOM 800 O O . CYS A 1 99 ? -16.338 0.171 2.386 1.00 95.62 99 CYS A O 1
ATOM 802 N N . PHE A 1 100 ? -14.302 -0.367 3.151 1.00 97.44 100 PHE A N 1
ATOM 803 C CA . PHE A 1 100 ? -13.629 0.847 2.704 1.00 97.44 100 PHE A CA 1
ATOM 804 C C . PHE A 1 100 ? -12.152 0.577 2.429 1.00 97.44 100 PHE A C 1
ATOM 806 O O . PHE A 1 100 ? -11.499 -0.142 3.187 1.00 97.44 100 PHE A O 1
ATOM 813 N N . GLN A 1 101 ? -11.604 1.210 1.389 1.00 97.12 101 GLN A N 1
ATOM 814 C CA . GLN A 1 101 ? -10.186 1.102 1.072 1.00 97.12 101 GLN A CA 1
ATOM 815 C C . GLN A 1 101 ? -9.632 2.380 0.430 1.00 97.12 101 GLN A C 1
ATOM 817 O O . GLN A 1 101 ? -10.276 2.987 -0.423 1.00 97.12 101 GLN A O 1
ATOM 822 N N . ILE A 1 102 ? -8.416 2.765 0.825 1.00 97.00 102 ILE A N 1
ATOM 823 C CA . ILE A 1 102 ? -7.579 3.736 0.109 1.00 97.00 102 ILE A CA 1
ATOM 824 C C . ILE A 1 102 ? -6.205 3.114 -0.120 1.00 97.00 102 ILE A C 1
ATOM 826 O O . ILE A 1 102 ? -5.608 2.566 0.808 1.00 97.00 102 ILE A O 1
ATOM 830 N N . GLU A 1 103 ? -5.678 3.268 -1.331 1.00 96.62 103 GLU A N 1
ATOM 831 C CA . GLU A 1 103 ? -4.330 2.840 -1.701 1.00 96.62 103 GLU A CA 1
ATOM 832 C C . GLU A 1 103 ? -3.457 4.044 -2.073 1.00 96.62 103 GLU A C 1
ATOM 834 O O . GLU A 1 103 ? -3.848 4.896 -2.877 1.00 96.62 103 GLU A O 1
ATOM 839 N N . TRP A 1 104 ? -2.246 4.089 -1.519 1.00 97.69 104 TRP A N 1
ATOM 840 C CA . TRP A 1 104 ? -1.232 5.087 -1.845 1.00 97.69 104 TRP A CA 1
ATOM 841 C C . TRP A 1 104 ? 0.016 4.435 -2.429 1.00 97.69 104 TRP A C 1
ATOM 843 O O . TRP A 1 104 ? 0.603 3.534 -1.826 1.00 97.69 104 TRP A O 1
ATOM 853 N N . ALA A 1 105 ? 0.478 4.956 -3.562 1.00 96.88 105 ALA A N 1
ATOM 854 C CA . ALA A 1 105 ? 1.793 4.650 -4.101 1.00 96.88 105 ALA A CA 1
ATOM 855 C C . ALA A 1 105 ? 2.883 5.333 -3.264 1.00 96.88 105 ALA A C 1
ATOM 857 O O . ALA A 1 105 ? 2.773 6.513 -2.911 1.00 96.88 105 ALA A O 1
ATOM 858 N N . VAL A 1 106 ? 3.954 4.597 -2.964 1.00 95.44 106 VAL A N 1
ATOM 859 C CA . VAL A 1 106 ? 5.144 5.119 -2.287 1.00 95.44 106 VAL A CA 1
ATOM 860 C C . VAL A 1 106 ? 6.191 5.482 -3.328 1.00 95.44 106 VAL A C 1
ATOM 862 O O . VAL A 1 106 ? 6.721 4.627 -4.033 1.00 95.44 106 VAL A O 1
ATOM 865 N N . LEU A 1 107 ? 6.525 6.765 -3.400 1.00 92.56 107 LEU A N 1
ATOM 866 C CA . LEU A 1 107 ? 7.447 7.310 -4.382 1.00 92.56 107 LEU A CA 1
ATOM 867 C C . LEU A 1 107 ? 8.686 7.918 -3.711 1.00 92.56 107 LEU A C 1
ATOM 869 O O . LEU A 1 107 ? 8.670 8.378 -2.568 1.00 92.56 107 LEU A O 1
ATOM 873 N N . GLY A 1 108 ? 9.793 7.923 -4.456 1.00 85.81 108 GLY A N 1
ATOM 874 C CA . GLY A 1 108 ? 11.114 8.282 -3.936 1.00 85.81 108 GLY A CA 1
ATOM 875 C C . GLY A 1 108 ? 11.842 7.101 -3.282 1.00 85.81 108 GLY A C 1
ATOM 876 O O . GLY A 1 108 ? 11.279 6.033 -3.068 1.00 85.81 108 GLY A O 1
ATOM 877 N N . LYS A 1 109 ? 13.139 7.276 -3.008 1.00 75.94 109 LYS A N 1
ATOM 878 C CA . LYS A 1 109 ? 13.986 6.264 -2.358 1.00 75.94 109 LYS A CA 1
ATOM 879 C C . LYS A 1 109 ? 14.539 6.811 -1.046 1.00 75.94 109 LYS A C 1
ATOM 881 O O . LYS A 1 109 ? 14.898 7.983 -0.967 1.00 75.94 109 LYS A O 1
ATOM 886 N N . GLY A 1 110 ? 14.695 5.944 -0.049 1.00 75.94 110 GLY A N 1
ATOM 887 C CA . GLY A 1 110 ? 15.407 6.266 1.188 1.00 75.94 110 GLY A CA 1
ATOM 888 C C . GLY A 1 110 ? 14.517 6.821 2.302 1.00 75.94 110 GLY A C 1
ATOM 889 O O . GLY A 1 110 ? 13.420 6.323 2.534 1.00 75.94 110 GLY A O 1
ATOM 890 N N . ARG A 1 111 ? 15.040 7.796 3.058 1.00 75.50 111 ARG A N 1
ATOM 891 C CA . ARG A 1 111 ? 14.501 8.195 4.374 1.00 75.50 111 ARG A CA 1
ATOM 892 C C . ARG A 1 111 ? 13.256 9.088 4.330 1.00 75.50 111 ARG A C 1
ATOM 894 O O . ARG A 1 111 ? 12.531 9.116 5.319 1.00 75.50 111 ARG A O 1
ATOM 901 N N . ASP A 1 112 ? 13.002 9.789 3.225 1.00 84.56 112 ASP A N 1
ATOM 902 C CA . ASP A 1 112 ? 11.846 10.689 3.074 1.00 84.56 112 ASP A CA 1
ATOM 903 C C . ASP A 1 112 ? 11.048 10.354 1.803 1.00 84.56 112 ASP A C 1
ATOM 905 O O . ASP A 1 112 ? 11.103 11.090 0.813 1.00 84.56 112 ASP A O 1
ATOM 909 N N . PRO A 1 113 ? 10.343 9.207 1.784 1.00 91.88 113 PRO A N 1
ATOM 910 C CA . PRO A 1 113 ? 9.428 8.904 0.699 1.00 91.88 113 PRO A CA 1
ATOM 911 C C . PRO A 1 113 ? 8.244 9.875 0.723 1.00 91.88 113 PRO A C 1
ATOM 913 O O . PRO A 1 113 ? 7.810 10.361 1.774 1.00 91.88 113 PRO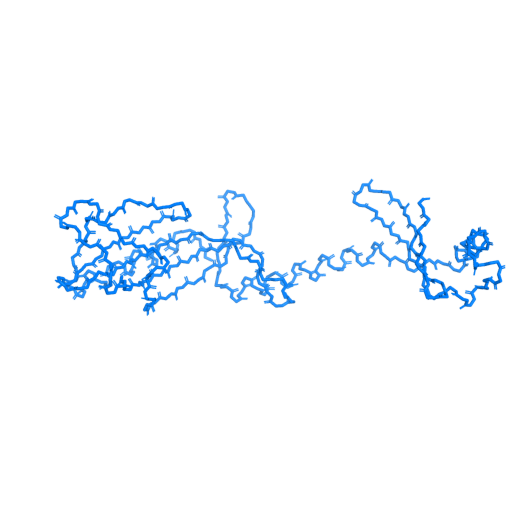 A O 1
ATOM 916 N N . TRP A 1 114 ? 7.686 10.122 -0.451 1.00 93.75 114 TRP A N 1
ATOM 917 C CA . TRP A 1 114 ? 6.435 10.844 -0.613 1.00 93.75 114 TRP A CA 1
ATOM 918 C C . TRP A 1 114 ? 5.372 9.898 -1.159 1.00 93.75 114 TRP A C 1
ATOM 920 O O . TRP A 1 114 ? 5.674 8.845 -1.712 1.00 93.75 114 TRP A O 1
ATOM 930 N N . TYR A 1 115 ? 4.117 10.266 -0.950 1.00 95.94 115 TYR A N 1
ATOM 931 C CA . TYR A 1 115 ? 2.977 9.409 -1.244 1.00 95.94 115 TYR A CA 1
ATOM 932 C C . TYR A 1 115 ? 2.031 10.132 -2.187 1.00 95.94 115 TYR A C 1
ATOM 934 O O . TYR A 1 115 ? 1.903 11.362 -2.131 1.00 95.94 115 TYR A O 1
ATOM 942 N N . THR A 1 116 ? 1.362 9.368 -3.030 1.00 96.81 116 THR A N 1
ATOM 943 C CA . THR A 1 116 ? 0.309 9.848 -3.922 1.00 96.81 116 THR A CA 1
ATOM 944 C C . THR A 1 116 ? -0.729 8.748 -4.091 1.00 96.81 116 THR A C 1
ATOM 946 O O . THR A 1 116 ? -0.482 7.614 -3.680 1.00 96.81 116 THR A O 1
ATOM 949 N N . ASP A 1 117 ? -1.900 9.063 -4.630 1.00 96.56 117 ASP A N 1
ATOM 950 C CA . ASP A 1 117 ? -2.850 8.029 -5.032 1.00 96.56 117 ASP A CA 1
ATOM 951 C C . ASP A 1 117 ? -2.218 7.073 -6.059 1.00 96.56 117 ASP A C 1
ATOM 953 O O . ASP A 1 117 ? -1.252 7.390 -6.756 1.00 96.56 117 ASP A O 1
ATOM 957 N N . LEU A 1 118 ? -2.739 5.855 -6.121 1.00 94.94 118 LEU A N 1
ATOM 958 C CA . LEU A 1 118 ? -2.161 4.809 -6.954 1.00 94.94 118 LEU A CA 1
ATOM 959 C C . LEU A 1 118 ? -2.166 5.142 -8.459 1.00 94.94 118 LEU A C 1
ATOM 961 O O . LEU A 1 118 ? -1.250 4.736 -9.178 1.00 94.94 118 LEU A O 1
ATOM 965 N N . GLU A 1 119 ? -3.168 5.874 -8.945 1.00 94.62 119 GLU A N 1
ATOM 966 C CA . GLU A 1 119 ? -3.277 6.258 -10.355 1.00 94.62 119 GLU A CA 1
ATOM 967 C C . GLU A 1 119 ? -2.152 7.223 -10.752 1.00 94.62 119 GLU A C 1
ATOM 969 O O . GLU A 1 119 ? -1.448 7.007 -11.744 1.00 94.62 119 GLU A O 1
ATOM 974 N N . GLU A 1 120 ? -1.890 8.225 -9.919 1.00 95.19 120 GLU A N 1
ATOM 975 C CA . GLU A 1 120 ? -0.754 9.122 -10.085 1.00 95.19 120 GLU A CA 1
ATOM 976 C C . GLU A 1 120 ? 0.587 8.378 -9.960 1.00 95.19 120 GLU A C 1
ATOM 978 O O . GLU A 1 120 ? 1.543 8.669 -10.688 1.00 95.19 120 GLU A O 1
ATOM 983 N N . GLY A 1 121 ? 0.650 7.362 -9.093 1.00 94.69 121 GLY A N 1
ATOM 984 C CA . GLY A 1 121 ? 1.781 6.438 -8.997 1.00 94.69 121 GLY A CA 1
ATOM 985 C C . GLY A 1 121 ? 2.088 5.744 -10.327 1.00 94.69 121 GLY A C 1
ATOM 986 O O . GLY A 1 121 ? 3.231 5.781 -10.799 1.00 94.69 121 GLY A O 1
ATOM 987 N N . ARG A 1 122 ? 1.060 5.185 -10.978 1.00 94.69 122 ARG A N 1
ATOM 988 C CA . ARG A 1 122 ? 1.159 4.589 -12.324 1.00 94.69 122 ARG A CA 1
ATOM 989 C C . ARG A 1 122 ? 1.610 5.615 -13.362 1.00 94.69 122 ARG A C 1
ATOM 991 O O . ARG A 1 122 ? 2.516 5.340 -14.152 1.00 94.69 122 ARG A O 1
ATOM 998 N N . ARG A 1 123 ? 1.061 6.836 -13.328 1.00 93.88 123 ARG A N 1
ATOM 999 C CA . ARG A 1 123 ? 1.464 7.927 -14.236 1.00 93.88 123 ARG A CA 1
ATOM 1000 C C . ARG A 1 123 ? 2.949 8.266 -14.096 1.00 93.88 123 ARG A C 1
ATOM 1002 O O . ARG A 1 123 ? 3.662 8.360 -15.099 1.00 93.88 123 ARG A O 1
ATOM 1009 N N . CYS A 1 124 ? 3.429 8.417 -12.863 1.00 91.81 124 CYS A N 1
ATOM 1010 C CA . CYS A 1 124 ? 4.837 8.668 -12.570 1.00 91.81 124 CYS A CA 1
ATOM 1011 C C . CYS A 1 124 ? 5.734 7.542 -13.098 1.00 91.81 124 CYS A C 1
ATOM 1013 O O . CYS A 1 124 ? 6.786 7.811 -13.688 1.00 91.81 124 CYS A O 1
ATOM 1015 N N . GLN A 1 125 ? 5.319 6.287 -12.924 1.00 89.75 125 GLN A N 1
ATOM 1016 C CA . GLN A 1 125 ? 6.070 5.135 -13.400 1.00 89.75 125 GLN A CA 1
ATOM 1017 C C . GLN A 1 125 ? 6.146 5.064 -14.921 1.00 89.75 125 GLN A C 1
ATOM 1019 O O . GLN A 1 125 ? 7.234 4.830 -15.445 1.00 89.75 125 GLN A O 1
ATOM 1024 N N . ARG A 1 126 ? 5.053 5.346 -15.634 1.00 90.00 126 ARG A N 1
ATOM 1025 C CA . ARG A 1 126 ? 5.054 5.406 -17.103 1.00 90.00 126 ARG A CA 1
ATOM 1026 C C . ARG A 1 126 ? 6.093 6.398 -17.620 1.00 90.00 126 ARG A C 1
ATOM 1028 O O . ARG A 1 126 ? 6.929 6.049 -18.451 1.00 90.00 126 ARG A O 1
ATOM 1035 N N . ILE A 1 127 ? 6.139 7.599 -17.041 1.00 90.44 127 ILE A N 1
ATOM 1036 C CA . ILE A 1 127 ? 7.145 8.617 -17.386 1.00 90.44 127 ILE A CA 1
ATOM 1037 C C . ILE A 1 127 ? 8.568 8.110 -17.099 1.00 90.44 127 ILE A C 1
ATOM 1039 O O . ILE A 1 127 ? 9.481 8.310 -17.903 1.00 90.44 127 ILE A O 1
ATOM 1043 N N . GLN A 1 128 ? 8.792 7.458 -15.954 1.00 87.25 128 GLN A N 1
ATOM 1044 C CA . GLN A 1 128 ? 10.102 6.891 -15.620 1.00 87.25 128 GLN A CA 1
ATOM 1045 C C . GLN A 1 128 ? 10.506 5.767 -16.578 1.00 87.25 128 GLN A C 1
ATOM 1047 O O . GLN A 1 128 ? 11.665 5.714 -16.996 1.00 87.25 128 GLN A O 1
ATOM 1052 N N . PHE A 1 129 ? 9.567 4.903 -16.954 1.00 85.00 129 PHE A N 1
ATOM 1053 C CA . PHE A 1 129 ? 9.791 3.811 -17.887 1.00 85.00 129 PHE A CA 1
ATOM 1054 C C . PHE A 1 129 ? 10.093 4.332 -19.293 1.00 85.00 129 PHE A C 1
ATOM 1056 O O . PHE A 1 129 ? 11.049 3.880 -19.915 1.00 85.00 129 PHE A O 1
ATOM 1063 N N . GLU A 1 130 ? 9.382 5.353 -19.771 1.00 87.38 130 GLU A N 1
ATOM 1064 C CA . GLU A 1 130 ? 9.709 6.028 -21.029 1.00 87.38 130 GLU A CA 1
ATOM 1065 C C . GLU A 1 130 ? 11.100 6.661 -21.000 1.00 87.38 130 GLU A C 1
ATOM 1067 O O . GLU A 1 130 ? 11.871 6.508 -21.948 1.00 87.38 130 GLU A O 1
ATOM 1072 N N . ARG A 1 131 ? 11.464 7.345 -19.907 1.00 85.94 131 ARG A N 1
ATOM 1073 C CA . ARG A 1 131 ? 12.816 7.905 -19.734 1.00 85.94 131 ARG A CA 1
ATOM 1074 C C . ARG A 1 131 ? 13.873 6.807 -19.743 1.00 85.94 131 ARG A C 1
ATOM 1076 O O . ARG A 1 131 ? 14.905 6.965 -20.391 1.00 85.94 131 ARG A O 1
ATOM 1083 N N . TYR A 1 132 ? 13.612 5.692 -19.063 1.00 83.50 132 TYR A N 1
ATOM 1084 C CA . TYR A 1 132 ? 14.469 4.512 -19.088 1.00 83.50 132 TYR A CA 1
ATOM 1085 C C . TYR A 1 132 ? 14.599 3.961 -20.514 1.00 83.50 132 TYR A C 1
ATOM 1087 O O . TYR A 1 132 ? 15.718 3.772 -20.988 1.00 83.50 132 TYR A O 1
ATOM 1095 N N . ARG A 1 133 ? 13.487 3.781 -21.238 1.00 81.69 133 ARG A N 1
ATOM 1096 C CA . ARG A 1 133 ? 13.482 3.332 -22.637 1.00 81.69 133 ARG A CA 1
ATOM 1097 C C . ARG A 1 133 ? 14.273 4.277 -23.528 1.00 81.69 133 ARG A C 1
ATOM 1099 O O . ARG A 1 133 ? 15.112 3.800 -24.270 1.00 81.69 133 ARG A O 1
ATOM 1106 N N . ARG A 1 134 ? 14.080 5.596 -23.430 1.00 81.56 134 ARG A N 1
ATOM 1107 C CA . ARG A 1 134 ? 14.830 6.590 -24.223 1.00 81.56 134 ARG A CA 1
ATOM 1108 C C . ARG A 1 134 ? 16.324 6.573 -23.904 1.00 81.56 134 ARG A C 1
ATOM 1110 O O . ARG A 1 134 ? 17.135 6.576 -24.823 1.00 81.56 134 ARG A O 1
ATOM 1117 N N . ARG A 1 135 ? 16.694 6.494 -22.621 1.00 78.31 135 ARG A N 1
ATOM 1118 C CA . ARG A 1 135 ? 18.099 6.392 -22.194 1.00 78.31 135 ARG A CA 1
ATOM 1119 C C . ARG A 1 135 ? 18.768 5.129 -22.739 1.00 78.31 135 ARG A C 1
ATOM 1121 O O . ARG A 1 135 ? 19.915 5.189 -23.158 1.00 78.31 135 ARG A O 1
ATOM 1128 N N . ASN A 1 136 ? 18.047 4.010 -22.762 1.00 68.69 136 ASN A N 1
ATOM 1129 C CA . ASN A 1 136 ? 18.558 2.735 -23.268 1.00 68.69 136 ASN A CA 1
ATOM 1130 C C . ASN A 1 136 ? 18.339 2.532 -24.778 1.00 68.69 136 ASN A C 1
ATOM 1132 O O . ASN A 1 136 ? 18.950 1.646 -25.371 1.00 68.69 136 ASN A O 1
ATOM 1136 N N . ALA A 1 137 ? 17.520 3.357 -25.434 1.00 61.88 137 ALA A N 1
ATOM 1137 C CA . ALA A 1 137 ? 17.355 3.344 -26.886 1.00 61.88 137 ALA A CA 1
ATOM 1138 C C . ALA A 1 137 ? 18.652 3.784 -27.580 1.00 61.88 137 ALA A C 1
ATOM 1140 O O . ALA A 1 137 ? 19.048 3.178 -28.567 1.00 61.88 137 ALA A O 1
ATOM 1141 N N . GLY A 1 138 ? 19.379 4.751 -27.004 1.00 55.44 138 GLY A N 1
ATOM 1142 C CA . GLY A 1 138 ? 20.732 5.115 -27.451 1.00 55.44 138 GLY A CA 1
ATOM 1143 C C . GLY A 1 138 ? 21.793 4.035 -27.196 1.00 55.44 138 GLY A C 1
ATOM 1144 O O . GLY A 1 138 ? 22.882 4.096 -27.758 1.00 55.44 138 GLY A O 1
ATOM 1145 N N . ALA A 1 139 ? 21.484 3.015 -26.387 1.00 54.12 139 ALA A N 1
ATOM 1146 C CA . ALA A 1 139 ? 22.351 1.852 -26.236 1.00 54.12 139 ALA A CA 1
ATOM 1147 C C . ALA A 1 139 ? 22.220 0.865 -27.402 1.00 54.12 139 ALA A C 1
ATOM 1149 O O . ALA A 1 139 ? 22.998 -0.075 -27.421 1.00 54.12 139 ALA A O 1
ATOM 1150 N N . HIS A 1 140 ? 21.281 1.072 -28.337 1.00 56.81 140 HIS A N 1
ATOM 1151 C CA . HIS A 1 140 ? 21.044 0.239 -29.518 1.00 56.81 140 HIS A CA 1
ATOM 1152 C C . HIS A 1 140 ? 21.104 1.113 -30.774 1.00 56.81 140 HIS A C 1
ATOM 1154 O O . HIS A 1 140 ? 20.090 1.519 -31.337 1.00 56.81 140 HIS A O 1
ATOM 1160 N N . GLU A 1 141 ? 22.315 1.438 -31.215 1.00 63.00 141 GLU A N 1
ATOM 1161 C CA . GLU A 1 141 ? 22.507 2.175 -32.466 1.00 63.00 141 GLU A CA 1
ATOM 1162 C C . GLU A 1 141 ? 22.598 1.195 -33.633 1.00 63.00 141 GLU A C 1
ATOM 1164 O O . GLU A 1 141 ? 23.360 0.224 -33.573 1.00 63.00 141 GLU A O 1
ATOM 1169 N N . ASN A 1 142 ? 21.868 1.472 -34.718 1.00 66.38 142 ASN A N 1
ATOM 1170 C CA . ASN A 1 142 ? 22.083 0.774 -35.982 1.00 66.38 142 ASN A CA 1
ATOM 1171 C C . ASN A 1 142 ? 23.550 0.932 -36.390 1.00 66.38 142 ASN A C 1
ATOM 1173 O O . ASN A 1 142 ? 24.074 2.042 -36.498 1.00 66.38 142 ASN A O 1
ATOM 1177 N N . ALA A 1 143 ? 24.222 -0.193 -36.604 1.00 66.88 143 ALA A N 1
ATOM 1178 C CA . ALA A 1 143 ? 25.606 -0.186 -37.029 1.00 66.88 143 ALA A CA 1
ATOM 1179 C C . ALA A 1 143 ? 25.715 0.384 -38.452 1.00 66.88 143 ALA A C 1
ATOM 1181 O O . ALA A 1 143 ? 24.903 0.070 -39.326 1.00 66.88 143 ALA A O 1
ATOM 1182 N N . SER A 1 144 ? 26.743 1.202 -38.685 1.00 71.50 144 SER A N 1
ATOM 1183 C CA . SER A 1 144 ? 27.040 1.749 -40.010 1.00 71.50 144 SER A CA 1
ATOM 1184 C C . SER A 1 144 ? 27.295 0.642 -41.040 1.00 71.50 144 SER A C 1
ATOM 1186 O O . SER A 1 144 ? 27.695 -0.474 -40.696 1.00 71.50 144 SER A O 1
ATOM 1188 N N . ASP A 1 145 ? 27.138 0.944 -42.329 1.00 74.69 145 ASP A N 1
ATOM 1189 C CA . ASP A 1 145 ? 27.348 -0.049 -43.395 1.00 74.69 145 ASP A CA 1
ATOM 1190 C C . ASP A 1 145 ? 28.796 -0.580 -43.452 1.00 74.69 145 ASP A C 1
ATOM 1192 O O . ASP A 1 145 ? 29.044 -1.732 -43.830 1.00 74.69 145 ASP A O 1
ATOM 1196 N N . ALA A 1 146 ? 29.762 0.208 -42.967 1.00 76.38 146 ALA A N 1
ATOM 1197 C CA . ALA A 1 146 ? 31.139 -0.237 -42.756 1.00 76.38 146 ALA A CA 1
ATOM 1198 C C . ALA A 1 146 ? 31.230 -1.368 -41.711 1.00 76.38 146 ALA A C 1
ATOM 1200 O O . ALA A 1 146 ? 31.943 -2.355 -41.911 1.00 76.38 146 ALA A O 1
ATOM 1201 N N . LEU A 1 147 ? 30.467 -1.269 -40.617 1.00 78.88 147 LEU A N 1
ATOM 1202 C CA . LEU A 1 147 ? 30.392 -2.309 -39.589 1.00 78.88 147 LEU A CA 1
ATOM 1203 C C . LEU A 1 147 ? 29.643 -3.550 -40.089 1.00 78.88 147 LEU A C 1
ATOM 1205 O O . LEU A 1 147 ? 30.097 -4.663 -39.823 1.00 78.88 147 LEU A O 1
ATOM 1209 N N . LYS A 1 148 ? 28.574 -3.386 -40.883 1.00 81.00 148 LYS A N 1
ATOM 1210 C CA . LYS A 1 148 ? 27.883 -4.517 -41.537 1.00 81.00 148 LYS A CA 1
ATOM 1211 C C . LYS A 1 148 ? 28.818 -5.299 -42.460 1.00 81.00 148 LYS A C 1
ATOM 1213 O O . LYS A 1 148 ? 28.804 -6.528 -42.466 1.00 81.00 148 LYS A O 1
ATOM 1218 N N . SER A 1 149 ? 29.694 -4.603 -43.185 1.00 84.12 149 SER A N 1
ATOM 1219 C CA . SER A 1 149 ? 30.703 -5.227 -44.053 1.00 84.12 149 SER A CA 1
ATOM 1220 C C . SER A 1 149 ? 31.730 -6.051 -43.263 1.00 84.12 149 SER A C 1
ATOM 1222 O O . SER A 1 149 ? 32.125 -7.141 -43.688 1.00 84.12 149 SER A O 1
ATOM 1224 N N . ALA A 1 150 ? 32.151 -5.563 -42.092 1.00 84.88 150 ALA A N 1
ATOM 1225 C CA . ALA A 1 150 ? 33.024 -6.310 -41.187 1.00 84.88 150 ALA A CA 1
ATOM 1226 C C . ALA A 1 150 ? 32.303 -7.525 -40.573 1.00 84.88 150 ALA A C 1
ATOM 1228 O O . ALA A 1 150 ? 32.848 -8.633 -40.574 1.00 84.88 150 ALA A O 1
ATOM 1229 N N . ALA A 1 151 ? 31.057 -7.346 -40.129 1.00 86.38 151 ALA A N 1
ATOM 1230 C CA . ALA A 1 151 ? 30.214 -8.412 -39.599 1.00 86.38 151 ALA A CA 1
ATOM 1231 C C . ALA A 1 151 ? 29.955 -9.515 -40.634 1.00 86.38 151 ALA A C 1
ATOM 1233 O O . ALA A 1 151 ? 30.012 -10.693 -40.291 1.00 86.38 151 ALA A O 1
ATOM 1234 N N . LEU A 1 152 ? 29.774 -9.169 -41.912 1.00 90.06 152 LEU A N 1
ATOM 1235 C CA . LEU A 1 152 ? 29.585 -10.131 -43.000 1.00 90.06 152 LEU A CA 1
ATOM 1236 C C . LEU A 1 152 ? 30.755 -11.119 -43.122 1.00 90.06 152 LEU A C 1
ATOM 1238 O O . LEU A 1 152 ? 30.543 -12.318 -43.320 1.00 90.06 152 LEU A O 1
ATOM 1242 N N . LYS A 1 153 ? 32.000 -10.642 -42.971 1.00 89.38 153 LYS A N 1
ATOM 1243 C CA . LYS A 1 153 ? 33.195 -11.506 -42.997 1.00 89.38 153 LYS A CA 1
ATOM 1244 C C . LYS A 1 153 ? 33.183 -12.517 -41.852 1.00 89.38 153 LYS A C 1
ATOM 1246 O O . LYS A 1 153 ? 33.609 -13.655 -42.039 1.00 89.38 153 LYS A O 1
ATOM 1251 N N . TRP A 1 154 ? 32.705 -12.106 -40.680 1.00 91.44 154 TRP A N 1
ATOM 1252 C CA . TRP A 1 154 ? 32.566 -12.979 -39.518 1.00 91.44 154 TRP A CA 1
ATOM 1253 C C . TRP A 1 154 ? 31.379 -13.944 -39.665 1.00 91.44 154 TRP A C 1
ATOM 1255 O O . TRP A 1 154 ? 31.538 -15.139 -39.422 1.00 91.44 154 TRP A O 1
ATOM 1265 N N . LEU A 1 155 ? 30.226 -13.468 -40.153 1.00 90.06 155 LEU A N 1
ATOM 1266 C CA . LEU A 1 155 ? 29.028 -14.277 -40.398 1.00 90.06 155 LEU A CA 1
ATOM 1267 C C . LEU A 1 155 ? 29.302 -15.410 -41.381 1.00 90.06 155 LEU A C 1
ATOM 1269 O O . LEU A 1 155 ? 28.895 -16.533 -41.122 1.00 90.06 155 LEU A O 1
ATOM 1273 N N . LYS A 1 156 ? 30.058 -15.170 -42.460 1.00 91.12 156 LYS A N 1
ATOM 1274 C CA . LYS A 1 156 ? 30.414 -16.218 -43.436 1.00 91.12 156 LYS A CA 1
ATOM 1275 C C . LYS A 1 156 ? 31.194 -17.396 -42.843 1.00 91.12 156 LYS A C 1
ATOM 1277 O O . LYS A 1 156 ? 31.234 -18.458 -43.463 1.00 91.12 156 LYS A O 1
ATOM 1282 N N . LYS A 1 157 ? 31.794 -17.227 -41.658 1.00 90.69 157 LYS A N 1
ATOM 1283 C CA . LYS A 1 157 ? 32.476 -18.294 -40.907 1.00 90.69 157 LYS A CA 1
ATOM 1284 C C . LYS A 1 157 ? 31.528 -19.090 -40.001 1.00 90.69 157 LYS A C 1
ATOM 1286 O O . LYS A 1 157 ? 31.924 -20.133 -39.496 1.00 90.69 157 LYS A O 1
ATOM 1291 N N . GLN A 1 158 ? 30.295 -18.623 -39.801 1.00 89.56 158 GLN A N 1
ATOM 1292 C CA . GLN A 1 158 ? 29.300 -19.286 -38.963 1.00 89.56 158 GLN A CA 1
ATOM 1293 C C . GLN A 1 158 ? 28.577 -20.419 -39.714 1.00 89.56 158 GLN A C 1
ATOM 1295 O O . GLN A 1 158 ? 28.429 -20.371 -40.945 1.00 89.56 158 GLN A O 1
ATOM 1300 N N . PRO A 1 159 ? 28.065 -21.436 -38.997 1.00 87.56 159 PRO A N 1
ATOM 1301 C CA . PRO A 1 159 ? 27.330 -22.536 -39.611 1.00 87.56 159 PRO A CA 1
ATOM 1302 C C . PRO A 1 159 ? 26.132 -22.052 -40.437 1.00 87.56 159 PRO A C 1
ATOM 1304 O O . PRO A 1 159 ? 25.290 -21.289 -39.958 1.00 87.56 159 PRO A O 1
ATOM 1307 N N . LYS A 1 160 ? 26.022 -22.559 -41.672 1.00 85.75 160 LYS A N 1
ATOM 1308 C CA . LYS A 1 160 ? 24.948 -22.247 -42.638 1.00 85.75 160 LYS A CA 1
ATOM 1309 C C . LYS A 1 160 ? 24.910 -20.783 -43.121 1.00 85.75 160 LYS A C 1
ATOM 1311 O O . LYS A 1 160 ? 23.898 -20.361 -43.664 1.00 85.75 160 LYS A O 1
ATOM 1316 N N . MET A 1 161 ? 26.009 -20.036 -42.976 1.00 90.62 161 MET A N 1
ATOM 1317 C CA . MET A 1 161 ? 26.100 -18.621 -43.376 1.00 90.62 161 MET A CA 1
ATOM 1318 C C . MET A 1 161 ? 27.149 -18.347 -44.468 1.00 90.62 161 MET A C 1
ATOM 1320 O O . MET A 1 161 ? 27.390 -17.196 -44.821 1.00 90.62 161 MET A O 1
ATOM 1324 N N . LYS A 1 162 ? 27.752 -19.387 -45.063 1.00 88.56 162 LYS A N 1
ATOM 1325 C CA . LYS A 1 162 ? 28.811 -19.261 -46.089 1.00 88.56 162 LYS A CA 1
ATOM 1326 C C . LYS A 1 162 ? 28.382 -18.434 -47.313 1.00 88.56 162 LYS A C 1
ATOM 1328 O O . LYS A 1 162 ? 29.197 -17.718 -47.889 1.00 88.56 162 LYS A O 1
ATOM 1333 N N . THR A 1 163 ? 27.102 -18.507 -47.678 1.00 89.25 163 THR A N 1
ATOM 1334 C CA . THR A 1 163 ? 26.480 -17.762 -48.787 1.00 89.25 163 THR A CA 1
ATOM 1335 C C . THR A 1 163 ? 25.780 -16.476 -48.340 1.00 89.25 163 THR A C 1
ATOM 1337 O O . THR A 1 163 ? 25.101 -15.856 -49.151 1.00 89.25 163 THR A O 1
ATOM 1340 N N . CYS A 1 164 ? 25.927 -16.068 -47.072 1.00 89.00 164 CYS A N 1
ATOM 1341 C CA . CYS A 1 164 ? 25.346 -14.827 -46.565 1.00 89.00 164 CYS A CA 1
ATOM 1342 C C . CYS A 1 164 ? 25.867 -13.635 -47.372 1.00 89.00 164 CYS A C 1
ATOM 1344 O O . CYS A 1 164 ? 27.075 -13.515 -47.620 1.00 89.00 164 CYS A O 1
ATOM 1346 N N . LYS A 1 165 ? 24.958 -12.749 -47.760 1.00 89.88 165 LYS A N 1
ATOM 1347 C CA . LYS A 1 165 ? 25.260 -11.465 -48.393 1.00 89.88 165 LYS A CA 1
ATOM 1348 C C . LYS A 1 165 ? 24.972 -10.312 -47.434 1.00 89.88 165 LYS A C 1
ATOM 1350 O O . LYS A 1 165 ? 24.486 -10.521 -46.330 1.00 89.88 165 LYS A O 1
ATOM 1355 N N . LEU A 1 166 ? 25.301 -9.095 -47.853 1.00 85.62 166 LEU A N 1
ATOM 1356 C CA . LEU A 1 166 ? 25.049 -7.889 -47.060 1.00 85.62 166 LEU A CA 1
ATOM 1357 C C . LEU A 1 166 ? 23.540 -7.614 -46.918 1.00 85.62 166 LEU A C 1
ATOM 1359 O O . LEU A 1 166 ? 23.097 -7.234 -45.844 1.00 85.62 166 LEU A O 1
ATOM 1363 N N . GLU A 1 167 ? 22.768 -7.910 -47.968 1.00 85.25 167 GLU A N 1
ATOM 1364 C CA . GLU A 1 167 ? 21.294 -7.862 -47.999 1.00 85.25 167 GLU A CA 1
ATOM 1365 C C . GLU A 1 167 ? 20.616 -8.878 -47.064 1.00 85.25 167 GLU A C 1
ATOM 1367 O O . GLU A 1 167 ? 19.496 -8.651 -46.626 1.00 85.25 167 GLU A O 1
ATOM 1372 N N . ASP A 1 168 ? 21.307 -9.969 -46.711 1.00 88.00 168 ASP A N 1
ATOM 1373 C CA . ASP A 1 168 ? 20.793 -10.980 -45.778 1.00 88.00 168 ASP A CA 1
ATOM 1374 C C . ASP A 1 168 ? 20.879 -10.519 -44.304 1.00 88.00 168 ASP A C 1
ATOM 1376 O O . ASP A 1 168 ? 20.376 -11.217 -43.422 1.00 88.00 168 ASP A O 1
ATOM 1380 N N . ILE A 1 169 ? 21.561 -9.399 -44.014 1.00 87.25 169 ILE A N 1
ATOM 1381 C CA . ILE A 1 169 ? 21.677 -8.822 -42.667 1.00 87.25 169 ILE A CA 1
ATOM 1382 C C . ILE A 1 169 ? 20.471 -7.911 -42.429 1.00 87.25 169 ILE A C 1
ATOM 1384 O O . ILE A 1 169 ? 20.462 -6.752 -42.838 1.00 87.25 169 ILE A O 1
ATOM 1388 N N . GLU A 1 170 ? 19.468 -8.445 -41.739 1.00 86.19 170 GLU A N 1
ATOM 1389 C CA . GLU A 1 170 ? 18.205 -7.767 -41.437 1.00 86.19 170 GLU A CA 1
ATOM 1390 C C . GLU A 1 170 ? 18.414 -6.620 -40.443 1.00 86.19 170 GLU A C 1
ATOM 1392 O O . GLU A 1 170 ? 17.956 -5.500 -40.660 1.00 86.19 170 GLU A O 1
ATOM 1397 N N . THR A 1 171 ? 19.141 -6.880 -39.354 1.00 84.75 171 THR A N 1
ATOM 1398 C CA . THR A 1 171 ? 19.482 -5.862 -38.354 1.00 84.75 171 THR A CA 1
ATOM 1399 C C . THR A 1 171 ? 20.879 -6.099 -37.795 1.00 84.75 171 THR A C 1
ATOM 1401 O O . THR A 1 171 ? 21.327 -7.233 -37.632 1.00 84.75 171 THR A O 1
ATOM 1404 N N . MET A 1 172 ? 21.592 -5.012 -37.501 1.00 85.25 172 MET A N 1
ATOM 1405 C CA . MET A 1 172 ? 22.839 -5.043 -36.744 1.00 85.25 172 MET A CA 1
ATOM 1406 C C . MET A 1 172 ? 22.836 -3.856 -35.795 1.00 85.25 172 MET A C 1
ATOM 1408 O O . MET A 1 172 ? 22.896 -2.711 -36.244 1.00 85.25 172 MET A O 1
ATOM 1412 N N . ILE A 1 173 ? 22.783 -4.133 -34.499 1.00 84.25 173 ILE A N 1
ATOM 1413 C CA . ILE A 1 173 ? 22.725 -3.108 -33.461 1.00 84.25 173 ILE A CA 1
ATOM 1414 C C . ILE A 1 173 ? 23.956 -3.203 -32.567 1.00 84.25 173 ILE A C 1
ATOM 1416 O O . ILE A 1 173 ? 24.422 -4.285 -32.200 1.00 84.25 173 ILE A O 1
ATOM 1420 N N . ARG A 1 174 ? 24.525 -2.042 -32.262 1.00 80.81 174 ARG A N 1
ATOM 1421 C CA . ARG A 1 174 ? 25.615 -1.887 -31.303 1.00 80.81 174 ARG A CA 1
ATOM 1422 C C . ARG A 1 174 ? 25.000 -1.788 -29.918 1.00 80.81 174 ARG A C 1
ATOM 1424 O O . ARG A 1 174 ? 24.229 -0.861 -29.714 1.00 80.81 174 ARG A O 1
ATOM 1431 N N . VAL A 1 175 ? 25.370 -2.692 -29.012 1.00 78.12 175 VAL A N 1
ATOM 1432 C CA . VAL A 1 175 ? 24.832 -2.793 -27.649 1.00 78.12 175 VAL A CA 1
ATOM 1433 C C . VAL A 1 175 ? 25.917 -2.502 -26.617 1.00 78.12 175 VAL A C 1
ATOM 1435 O O . VAL A 1 175 ? 27.031 -3.030 -26.691 1.00 78.12 175 VAL A O 1
ATOM 1438 N N . TRP A 1 176 ? 25.593 -1.668 -25.632 1.00 72.88 176 TRP A N 1
ATOM 1439 C CA . TRP A 1 176 ? 26.426 -1.439 -24.451 1.00 72.88 176 TRP A CA 1
ATOM 1440 C C . TRP A 1 176 ? 25.886 -2.263 -23.284 1.00 72.88 176 TRP A C 1
ATOM 1442 O O . TRP A 1 176 ? 24.714 -2.146 -22.942 1.00 72.88 176 TRP A O 1
ATOM 1452 N N . SER A 1 177 ? 26.720 -3.110 -22.679 1.00 67.44 177 SER A N 1
ATOM 1453 C CA . SER A 1 177 ? 26.342 -3.812 -21.451 1.00 67.44 177 SER A CA 1
ATOM 1454 C C . SER A 1 177 ? 26.410 -2.886 -20.237 1.00 67.44 177 SER A C 1
ATOM 1456 O O . SER A 1 177 ? 27.156 -1.906 -20.240 1.00 67.44 177 SER A O 1
ATOM 1458 N N . ASP A 1 178 ? 25.717 -3.256 -19.158 1.00 59.69 178 ASP A N 1
ATOM 1459 C CA . ASP A 1 178 ? 25.765 -2.548 -17.867 1.00 59.69 178 ASP A CA 1
ATOM 1460 C C . ASP A 1 178 ? 27.190 -2.459 -17.281 1.00 59.69 178 ASP A C 1
ATOM 1462 O O . ASP A 1 178 ? 27.497 -1.563 -16.500 1.00 59.69 178 ASP A O 1
ATOM 1466 N N . ALA A 1 179 ? 28.090 -3.358 -17.700 1.00 66.69 179 ALA A N 1
ATOM 1467 C CA . ALA A 1 179 ? 29.512 -3.354 -17.347 1.00 66.69 179 ALA A CA 1
ATOM 1468 C C . ALA A 1 179 ? 30.377 -2.476 -18.280 1.00 66.69 179 ALA A C 1
ATOM 1470 O O . ALA A 1 179 ? 31.603 -2.586 -18.269 1.00 66.69 179 ALA A O 1
ATOM 1471 N N . GLY A 1 180 ? 29.758 -1.671 -19.149 1.00 67.50 180 GLY A N 1
ATOM 1472 C CA . GLY A 1 180 ? 30.437 -0.823 -20.130 1.00 67.50 180 GLY A CA 1
ATOM 1473 C C . GLY A 1 180 ? 31.071 -1.583 -21.301 1.00 67.50 180 GLY A C 1
ATOM 1474 O O . GLY A 1 180 ? 31.804 -0.987 -22.090 1.00 67.50 180 GLY A O 1
ATOM 1475 N N . LYS A 1 181 ? 30.815 -2.893 -21.447 1.00 72.50 181 LYS A N 1
ATOM 1476 C CA . LYS A 1 181 ? 31.364 -3.688 -22.556 1.00 72.50 181 LYS A CA 1
ATOM 1477 C C . LYS A 1 181 ? 30.481 -3.554 -23.786 1.00 72.50 181 LYS A C 1
ATOM 1479 O O . LYS A 1 181 ? 29.276 -3.802 -23.736 1.00 72.50 181 LYS A O 1
ATOM 1484 N N . ARG A 1 182 ? 31.101 -3.217 -24.911 1.00 79.38 182 ARG A N 1
ATOM 1485 C CA . ARG A 1 182 ? 30.425 -3.129 -26.202 1.00 79.38 182 ARG A CA 1
ATOM 1486 C C . ARG A 1 182 ? 30.327 -4.510 -26.838 1.00 79.38 182 ARG A C 1
ATOM 1488 O O . ARG A 1 182 ? 31.333 -5.200 -26.918 1.00 79.38 182 ARG A O 1
ATOM 1495 N N . HIS A 1 183 ? 29.153 -4.873 -27.331 1.00 84.69 183 HIS A N 1
ATOM 1496 C CA . HIS A 1 183 ? 28.957 -6.028 -28.203 1.00 84.69 183 HIS A CA 1
ATOM 1497 C C . HIS A 1 183 ? 28.020 -5.655 -29.358 1.00 84.69 183 HIS A C 1
ATOM 1499 O O . HIS A 1 183 ? 27.447 -4.565 -29.386 1.00 84.69 183 HIS A O 1
ATOM 1505 N N . TYR A 1 184 ? 27.905 -6.531 -30.349 1.00 86.94 184 TYR A N 1
ATOM 1506 C CA . T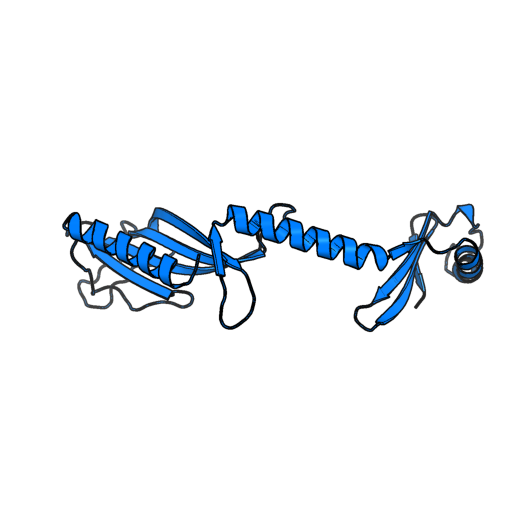YR A 1 184 ? 27.016 -6.354 -31.491 1.00 86.94 184 TYR A CA 1
ATOM 1507 C C . TYR A 1 184 ? 26.037 -7.511 -31.571 1.00 86.94 184 TYR A C 1
ATOM 1509 O O . TYR A 1 184 ? 26.452 -8.671 -31.554 1.00 86.94 184 TYR A O 1
ATOM 1517 N N . GLU A 1 185 ? 24.759 -7.191 -31.713 1.00 88.88 185 GLU A N 1
ATOM 1518 C CA . GLU A 1 185 ? 23.717 -8.162 -32.021 1.00 88.88 185 GLU A CA 1
ATOM 1519 C C . GLU A 1 185 ? 23.358 -8.059 -33.500 1.00 88.88 185 GLU A C 1
ATOM 1521 O O . GLU A 1 185 ? 23.163 -6.963 -34.028 1.00 88.88 185 GLU A O 1
ATOM 1526 N N . ILE A 1 186 ? 23.317 -9.202 -34.182 1.00 89.25 186 ILE A N 1
ATOM 1527 C CA . ILE A 1 186 ? 23.059 -9.287 -35.617 1.00 89.25 186 ILE A CA 1
ATOM 1528 C C . ILE A 1 186 ? 21.928 -10.279 -35.865 1.00 89.25 186 ILE A C 1
ATOM 1530 O O . ILE A 1 186 ? 22.000 -11.423 -35.412 1.00 89.25 186 ILE A O 1
ATOM 1534 N N . VAL A 1 187 ? 20.923 -9.867 -36.634 1.00 89.38 187 VAL A N 1
ATOM 1535 C CA . VAL A 1 187 ? 19.919 -10.760 -37.216 1.00 89.38 187 VAL A CA 1
ATOM 1536 C C . VAL A 1 187 ? 20.230 -10.930 -38.696 1.00 89.38 187 VAL A C 1
ATOM 1538 O O . VAL A 1 187 ? 20.300 -9.947 -39.431 1.00 89.38 187 VAL A O 1
ATOM 1541 N N . ALA A 1 188 ? 20.441 -12.170 -39.131 1.00 89.00 188 ALA A N 1
ATOM 1542 C CA . ALA A 1 188 ? 20.648 -12.490 -40.537 1.00 89.00 188 ALA A CA 1
ATOM 1543 C C . ALA A 1 188 ? 20.029 -13.847 -40.889 1.00 89.00 188 ALA A C 1
ATOM 1545 O O . ALA A 1 188 ? 20.254 -14.836 -40.183 1.00 89.00 188 ALA A O 1
ATOM 1546 N N . LYS A 1 189 ? 19.264 -13.898 -41.986 1.00 88.94 189 LYS A N 1
ATOM 1547 C CA . LYS A 1 189 ? 18.532 -15.092 -42.461 1.00 88.94 189 LYS A CA 1
ATOM 1548 C C . LYS A 1 189 ? 17.684 -15.742 -41.354 1.00 88.94 189 LYS A C 1
ATOM 1550 O O . LYS A 1 189 ? 17.738 -16.960 -41.161 1.00 88.94 189 LYS A O 1
ATOM 1555 N N . GLY A 1 190 ? 16.971 -14.925 -40.577 1.00 84.75 190 GLY A N 1
ATOM 1556 C CA . GLY A 1 190 ? 16.130 -15.364 -39.458 1.00 84.75 190 GLY A CA 1
ATOM 1557 C C . GLY A 1 190 ? 16.882 -15.908 -38.234 1.00 84.75 190 GLY A C 1
ATOM 1558 O O . GLY A 1 190 ? 16.265 -16.500 -37.349 1.00 84.75 190 GLY A O 1
ATOM 1559 N N . LYS A 1 191 ? 18.210 -15.741 -38.156 1.00 86.06 191 LYS A N 1
ATOM 1560 C CA . LYS A 1 191 ? 19.036 -16.191 -37.022 1.00 86.06 191 LYS A CA 1
ATOM 1561 C C . LYS A 1 191 ? 19.690 -15.028 -36.298 1.00 86.06 191 LYS A C 1
ATOM 1563 O O . LYS A 1 191 ? 20.098 -14.054 -36.921 1.00 86.06 191 LYS A O 1
ATOM 1568 N N . ARG A 1 192 ? 19.844 -15.179 -34.980 1.00 89.50 192 ARG A N 1
ATOM 1569 C CA . ARG A 1 192 ? 20.502 -14.206 -34.101 1.00 89.50 192 ARG A CA 1
ATOM 1570 C C . ARG A 1 192 ? 21.943 -14.613 -33.815 1.00 89.50 192 ARG A C 1
ATOM 1572 O O . ARG A 1 192 ? 22.207 -15.765 -33.477 1.00 89.50 192 ARG A O 1
ATOM 1579 N N . TYR A 1 193 ? 22.851 -13.652 -33.916 1.00 89.31 193 TYR A N 1
ATOM 1580 C CA . TYR A 1 193 ? 24.270 -13.797 -33.621 1.00 89.31 193 TYR A CA 1
ATOM 1581 C C . TYR A 1 193 ? 24.743 -12.660 -32.719 1.00 89.31 193 TYR A C 1
ATOM 1583 O O . TYR A 1 193 ? 24.268 -11.532 -32.835 1.00 89.31 193 TYR A O 1
ATOM 1591 N N . THR A 1 194 ? 25.728 -12.946 -31.869 1.00 87.06 194 THR A N 1
ATOM 1592 C CA . THR A 1 194 ? 26.346 -11.948 -30.992 1.00 87.06 194 THR A CA 1
ATOM 1593 C C . THR A 1 194 ? 27.855 -11.940 -31.197 1.00 87.06 194 THR A C 1
ATOM 1595 O O . THR A 1 194 ? 28.508 -12.973 -31.046 1.00 87.06 194 THR A O 1
ATOM 1598 N N . ILE A 1 195 ? 28.410 -10.771 -31.512 1.00 85.38 195 ILE A N 1
ATOM 1599 C CA . ILE A 1 195 ? 29.855 -10.529 -31.550 1.00 85.38 195 ILE A CA 1
ATOM 1600 C C . ILE A 1 195 ? 30.216 -9.765 -30.278 1.00 85.38 195 ILE A C 1
ATOM 1602 O O . ILE A 1 195 ? 29.744 -8.646 -30.086 1.00 85.38 195 ILE A O 1
ATOM 1606 N N . ARG A 1 196 ? 31.009 -10.387 -29.405 1.00 80.69 196 ARG A N 1
ATOM 1607 C CA . ARG A 1 196 ? 31.535 -9.765 -28.183 1.00 80.69 196 ARG A CA 1
ATOM 1608 C C . ARG A 1 196 ? 32.838 -9.027 -28.450 1.00 80.69 196 ARG A C 1
ATOM 1610 O O . ARG A 1 196 ? 33.568 -9.458 -29.369 1.00 80.69 196 ARG A O 1
#

Foldseek 3Di:
DFPVVVVVVLVVVVVVVVVVVWDWDQLEDDDDPQWPDWTWTDPVQWIKIFTWGKDADDQPDLLDAGGIKIKTFIFIAAPPFDDPVGSYTYRDPVRTHTPDMFMWGWDDDDDTTDIDGVNVNSVVVNVVVVVVCVVQVVQWDFDDLVVLVVVLVVQCPDPPSVVPDSVQWPTKTWHQDPVRDIKIWTAGPNDIDIGD

Secondary structure (DSSP, 8-state):
--HHHHHHHHHHHHHHHHHTT-EE-TTBPPPPTTEEEEEEEESSS-EEEEEEEEEEEE--STT--EEEEEEEEEEEEPTT-B--SSTTBB--GGGEEEEEEEEEEEESSSSS-EEEEHHHHHHHHHHHHHHHHHHHHTTEEEPPHHHHHHHHHHHTTSTT-TT--STTEEEEEEEE-TTS-EEEEEEETTEEEEE-

Radius of gyration: 28.28 Å; chains: 1; bounding box: 55×36×74 Å